Protein AF-A0A954ZA65-F1 (afdb_monomer_lite)

Secondary structure (DSSP, 8-state):
--HHHHHHHHHHHTT-S-HHHHHHHHHHHTT-HHHHHHHHHHHHHHHHHHHTS--PPPPTTHHHHHHHHHHHHHHHHHHHHHHHHHHHHHHS------HHHHHHHHHHHHHHHHHHHHHHHHHHHHHHHHHHHHHHHHHHHHHHHHHHHTTTB--PPPTTSTT--TTHHHHHHHHTTS-S-GGGGS-GGG-------S-STTTTT----HHHHHHHHHHH----TTS----EEEETTEEEE-BTT-SGGGS---SPPPPS----

Radius of gyration: 42.05 Å; chains: 1; bounding box: 115×45×78 Å

Sequence (264 aa):
MTEKDREQLLGYVLGALEPEEHAAVEARLAVDEALRAEAAKLRSSLAPLDEDLPGYDPPAGLAGRTCRLVAWTARKEAMQRRRETGVAEWASSQPSWTLTDAAVAAGVLVAMSLLFFPALVRSGQNAAVARCQDNLRQVGVGYSRYAQMNAGLFPSVTPSSNLAFAGLSPARLLDQGYLDNPKVLRCSSGGEVRTLPPVYAKIIEIEMPDGEVRRLVARLVEIPDSYAYNVGYRSGEEYKGCRKIEKRCRQGIAGDAPRCHARG

Foldseek 3Di:
DDPVLVVLLLCLLVVNDDPVSVVVLVVVCVPDPVSVVVSVVSNVVCVVVVVPDPDDDDPPCPVVVVVVVVVVVVVVVVVVVVVVVVVVVVVPPDDPDDVVNVVVVVVVVVVVCVVVVVVVVVVVVVVLVVLLVVLVVLLVQLQVVVCVVVVQFQAAADQPDLRRKQVVRVLVSCVVVSHVDLCSQDRPVPDDDDDQPNCPVPLVPDPDDSVVSVVVCVVSPVRDPRFAADNFDDDPPDTDTDGNPDPVRPDRDDDTDDDPDDDD

Structure (mmCIF, N/CA/C/O backbone):
data_AF-A0A954ZA65-F1
#
_entry.id   AF-A0A954ZA65-F1
#
loop_
_atom_site.group_PDB
_atom_site.id
_atom_site.type_symbol
_atom_site.label_atom_id
_atom_site.label_alt_id
_atom_site.label_comp_id
_atom_site.label_asym_id
_atom_site.label_entity_id
_atom_site.label_seq_id
_atom_site.pdbx_PDB_ins_code
_atom_site.Cartn_x
_atom_site.Cartn_y
_atom_site.Cartn_z
_atom_site.occupancy
_atom_site.B_iso_or_equiv
_atom_site.auth_seq_id
_atom_site.auth_comp_id
_atom_site.auth_asym_id
_atom_site.auth_atom_id
_atom_site.pdbx_PDB_model_num
ATOM 1 N N . MET A 1 1 ? -63.835 19.891 23.186 1.00 63.16 1 MET A N 1
ATOM 2 C CA . MET A 1 1 ? -63.312 18.969 22.159 1.00 63.16 1 MET A CA 1
ATOM 3 C C . MET A 1 1 ? -63.282 19.718 20.842 1.00 63.16 1 MET A C 1
ATOM 5 O O . MET A 1 1 ? -64.295 20.321 20.507 1.00 63.16 1 MET A O 1
ATOM 9 N N . THR A 1 2 ? -62.133 19.786 20.167 1.00 80.75 2 THR A N 1
ATOM 10 C CA . THR A 1 2 ? -62.052 20.446 18.853 1.00 80.75 2 THR A CA 1
ATOM 11 C C . THR A 1 2 ? -62.541 19.495 17.756 1.00 80.75 2 THR A C 1
ATOM 13 O O . THR A 1 2 ? -62.535 18.282 17.956 1.00 80.75 2 THR A O 1
ATOM 16 N N . GLU A 1 3 ? -62.972 20.015 16.603 1.00 80.88 3 GLU A N 1
ATOM 17 C CA . GLU A 1 3 ? -63.429 19.167 15.485 1.00 80.88 3 GLU A CA 1
ATOM 18 C C . GLU A 1 3 ? -62.321 18.206 15.024 1.00 80.88 3 GLU A C 1
ATOM 20 O O . GLU A 1 3 ? -62.558 17.013 14.854 1.00 80.88 3 GLU A O 1
ATOM 25 N N . LYS A 1 4 ? -61.077 18.699 14.982 1.00 81.44 4 LYS A N 1
ATOM 26 C CA . LYS A 1 4 ? -59.881 17.912 14.660 1.00 81.44 4 LYS A CA 1
ATOM 27 C C . LYS A 1 4 ? -59.637 16.767 15.649 1.00 81.44 4 LYS A C 1
ATOM 29 O O . LYS A 1 4 ? -59.237 15.681 15.244 1.00 81.44 4 LYS A O 1
ATOM 34 N N . ASP A 1 5 ? -59.898 16.985 16.941 1.00 81.75 5 ASP A N 1
ATOM 35 C CA . ASP A 1 5 ? -59.787 15.920 17.945 1.00 81.75 5 ASP A CA 1
ATOM 36 C C . ASP A 1 5 ? -60.835 14.824 17.726 1.00 81.75 5 ASP A C 1
ATOM 38 O O . ASP A 1 5 ? -60.538 13.649 17.931 1.00 81.75 5 ASP A O 1
ATOM 42 N N . ARG A 1 6 ? -62.052 15.190 17.296 1.00 85.00 6 ARG A N 1
ATOM 43 C CA . ARG A 1 6 ? -63.116 14.216 17.018 1.00 85.00 6 ARG A CA 1
ATOM 44 C C . ARG A 1 6 ? -62.798 13.384 15.776 1.00 85.00 6 ARG A C 1
ATOM 46 O O . ARG A 1 6 ? -63.012 12.176 15.798 1.00 85.00 6 ARG A O 1
ATOM 53 N N . GLU A 1 7 ? -62.261 14.005 14.727 1.00 87.94 7 GLU A N 1
ATOM 54 C CA . GLU A 1 7 ? -61.825 13.316 13.503 1.00 87.94 7 GLU A CA 1
ATOM 55 C C . GLU A 1 7 ? -60.691 12.324 13.777 1.00 87.94 7 GLU A C 1
ATOM 57 O O . GLU A 1 7 ? -60.770 11.168 13.361 1.00 87.94 7 GLU A O 1
ATOM 62 N N . GLN A 1 8 ? -59.675 12.736 14.541 1.00 89.25 8 GLN A N 1
ATOM 63 C CA . GLN A 1 8 ? -58.583 11.842 14.933 1.00 89.25 8 GLN A CA 1
ATOM 64 C C . GLN A 1 8 ? -59.081 10.691 15.811 1.00 89.25 8 GLN A C 1
ATOM 66 O O . GLN A 1 8 ? -58.666 9.551 15.624 1.00 89.25 8 GLN A O 1
ATOM 71 N N . LEU A 1 9 ? -60.006 10.950 16.739 1.00 90.56 9 LEU A N 1
ATOM 72 C CA . LEU A 1 9 ? -60.570 9.904 17.589 1.00 90.56 9 LEU A CA 1
ATOM 73 C C . LEU A 1 9 ? -61.416 8.900 16.794 1.00 90.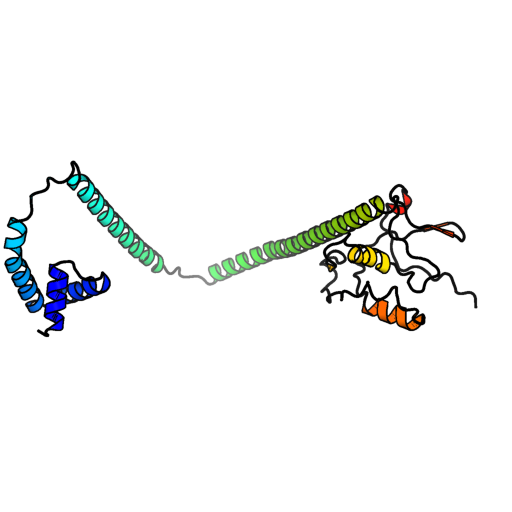56 9 LEU A C 1
ATOM 75 O O . LEU A 1 9 ? -61.355 7.700 17.058 1.00 90.56 9 LEU A O 1
ATOM 79 N N . LEU A 1 10 ? -62.172 9.374 15.802 1.00 90.62 10 LEU A N 1
ATOM 80 C CA . LEU A 1 10 ? -62.924 8.518 14.889 1.00 90.62 10 LEU A CA 1
ATOM 81 C C . LEU A 1 10 ? -61.980 7.669 14.026 1.00 90.62 10 LEU A C 1
ATOM 83 O O . LEU A 1 10 ? -62.169 6.459 13.931 1.00 90.62 10 LEU A O 1
ATOM 87 N N . GLY A 1 11 ? -60.932 8.280 13.465 1.00 90.50 11 GLY A N 1
ATOM 88 C CA . GLY A 1 11 ? -59.891 7.570 12.720 1.00 90.50 11 GLY A CA 1
ATOM 89 C C . GLY A 1 11 ? -59.200 6.502 13.569 1.00 90.50 11 GLY A C 1
ATOM 90 O O . GLY A 1 11 ? -58.983 5.390 13.100 1.00 90.50 11 GLY A O 1
ATOM 91 N N . TYR A 1 12 ? -58.924 6.804 14.839 1.00 91.69 12 TYR A N 1
ATOM 92 C CA . TYR A 1 12 ? -58.357 5.856 15.797 1.00 91.69 12 TYR A CA 1
ATOM 93 C C . TYR A 1 12 ? -59.287 4.663 16.053 1.00 91.69 12 TYR A C 1
ATOM 95 O O . TYR A 1 12 ? -58.846 3.518 16.019 1.00 91.69 12 TYR A O 1
ATOM 103 N N . VAL A 1 13 ? -60.586 4.905 16.269 1.00 91.38 13 VAL A N 1
ATOM 104 C CA . VAL A 1 13 ? -61.568 3.829 16.494 1.00 91.38 13 VAL A CA 1
ATOM 105 C C . VAL A 1 13 ? -61.733 2.939 15.257 1.00 91.38 13 VAL A C 1
ATOM 107 O O . VAL A 1 13 ? -61.885 1.731 15.409 1.00 91.38 13 VAL A O 1
ATOM 110 N N . LEU A 1 14 ? -61.659 3.513 14.055 1.00 89.69 14 LEU A N 1
ATOM 111 C CA . LEU A 1 14 ? -61.748 2.783 12.785 1.00 89.69 14 LEU A CA 1
ATOM 112 C C . LEU A 1 14 ? -60.419 2.143 12.341 1.00 89.69 14 LEU A C 1
ATOM 114 O O . LEU A 1 14 ? -60.390 1.463 11.318 1.00 89.69 14 LEU A O 1
ATOM 118 N N . GLY A 1 15 ? -59.316 2.369 13.065 1.00 89.38 15 GLY A N 1
ATOM 119 C CA . GLY A 1 15 ? -57.984 1.890 12.677 1.00 89.38 15 GLY A CA 1
ATOM 120 C C . GLY A 1 15 ? -57.430 2.538 11.400 1.00 89.38 15 GLY A C 1
ATOM 121 O O . GLY A 1 15 ? -56.612 1.934 10.714 1.00 89.38 15 GLY A O 1
ATOM 122 N N . ALA A 1 16 ? -57.881 3.750 11.067 1.00 91.56 16 ALA A N 1
ATOM 123 C CA . ALA A 1 16 ? -57.573 4.471 9.828 1.00 91.56 16 ALA A CA 1
ATOM 124 C C . ALA A 1 16 ? -56.503 5.575 9.996 1.00 91.56 16 ALA A C 1
ATOM 126 O O . ALA A 1 16 ? -56.429 6.482 9.170 1.00 91.56 16 ALA A O 1
ATOM 127 N N . LEU A 1 17 ? -55.710 5.531 11.074 1.00 92.88 17 LEU A N 1
ATOM 128 C CA . LEU A 1 17 ? -54.622 6.483 11.342 1.00 92.88 17 LEU A CA 1
ATOM 129 C C . LEU A 1 17 ? -53.250 5.906 10.992 1.00 92.88 17 LEU A C 1
ATOM 131 O O . LEU A 1 17 ? -53.019 4.704 11.131 1.00 92.88 17 LEU A O 1
ATOM 135 N N . GLU A 1 18 ? -52.314 6.788 10.641 1.00 91.50 18 GLU A N 1
ATOM 136 C CA . GLU A 1 18 ? -50.901 6.432 10.502 1.00 91.50 18 GLU A CA 1
ATOM 1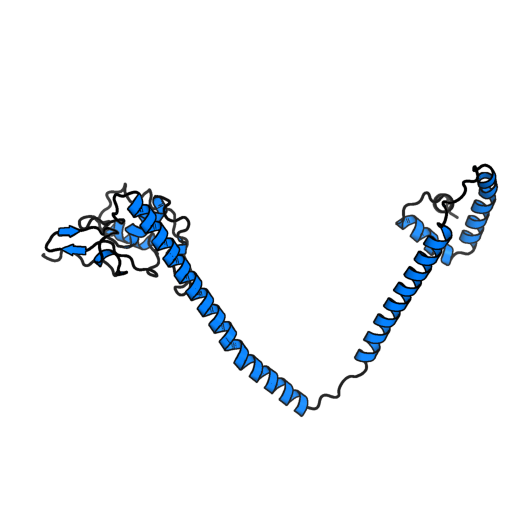37 C C . GLU A 1 18 ? -50.272 6.073 11.869 1.00 91.50 18 GLU A C 1
ATOM 139 O O . GLU A 1 18 ? -50.733 6.559 12.910 1.00 91.50 18 GLU A O 1
ATOM 144 N N . PRO A 1 19 ? -49.192 5.263 11.917 1.00 90.50 19 PRO A N 1
ATOM 145 C CA . PRO A 1 19 ? -48.613 4.762 13.171 1.00 90.50 19 PRO A CA 1
ATOM 146 C C . PRO A 1 19 ? -48.240 5.850 14.191 1.00 90.50 19 PRO A C 1
ATOM 148 O O . PRO A 1 19 ? -48.408 5.660 15.396 1.00 90.50 19 PRO A O 1
ATOM 151 N N . GLU A 1 20 ? -47.748 6.997 13.719 1.00 89.56 20 GLU A N 1
ATOM 152 C CA . GLU A 1 20 ? -47.365 8.126 14.576 1.00 89.56 20 GLU A CA 1
ATOM 153 C C . GLU A 1 20 ? -48.587 8.839 15.173 1.00 89.56 20 GLU A C 1
ATOM 155 O O . GLU A 1 20 ? -48.598 9.190 16.355 1.00 89.56 20 GLU A O 1
ATOM 160 N N . GLU A 1 21 ? -49.647 9.007 14.381 1.00 89.69 21 GLU A N 1
ATOM 161 C CA . GLU A 1 21 ? -50.904 9.617 14.822 1.00 89.69 21 GLU A CA 1
ATOM 162 C C . GLU A 1 21 ? -51.640 8.704 15.805 1.00 89.69 21 GLU A C 1
ATOM 164 O O . GLU A 1 21 ? -52.167 9.167 16.818 1.00 89.69 21 GLU A O 1
ATOM 169 N N . HIS A 1 22 ? -51.606 7.396 15.550 1.00 90.88 22 HIS A N 1
ATOM 170 C CA . HIS A 1 22 ? -52.165 6.384 16.436 1.00 90.88 22 HIS A CA 1
ATOM 171 C C . HIS A 1 22 ? -51.485 6.412 17.813 1.00 90.88 22 HIS A C 1
ATOM 173 O O . HIS A 1 22 ? -52.163 6.453 18.841 1.00 90.88 22 HIS A O 1
ATOM 179 N N . ALA A 1 23 ? -50.148 6.474 17.848 1.00 89.50 23 ALA A N 1
ATOM 180 C CA . ALA A 1 23 ? -49.386 6.590 19.092 1.00 89.50 23 ALA A CA 1
ATOM 181 C C . ALA A 1 23 ? -49.680 7.903 19.844 1.00 89.50 23 ALA A C 1
ATOM 183 O O . ALA A 1 23 ? -49.792 7.908 21.073 1.00 89.50 23 ALA A O 1
ATOM 184 N N . ALA A 1 24 ? -49.849 9.016 19.122 1.00 89.69 24 ALA A N 1
ATOM 185 C CA . ALA A 1 24 ? -50.199 10.303 19.718 1.00 89.69 24 ALA A CA 1
ATOM 186 C C . ALA A 1 24 ? -51.598 10.290 20.362 1.00 89.69 24 ALA A C 1
ATOM 188 O O . ALA A 1 24 ? -51.783 10.845 21.448 1.00 89.69 24 ALA A O 1
ATOM 189 N N . VAL A 1 25 ? -52.580 9.639 19.729 1.00 91.00 25 VAL A N 1
ATOM 190 C CA . VAL A 1 25 ? -53.927 9.475 20.298 1.00 91.00 25 VAL A CA 1
ATOM 191 C C . VAL A 1 25 ? -53.906 8.532 21.507 1.00 91.00 25 VAL A C 1
ATOM 193 O O . VAL A 1 25 ? -54.514 8.863 22.526 1.00 91.00 25 VAL A O 1
ATOM 196 N N . GLU A 1 26 ? -53.157 7.422 21.469 1.00 91.62 26 GLU A N 1
ATOM 197 C CA . GLU A 1 26 ? -53.006 6.523 22.628 1.00 91.62 26 GLU A CA 1
ATOM 198 C C . GLU A 1 26 ? -52.403 7.225 23.848 1.00 91.62 26 GLU A C 1
ATOM 200 O O . GLU A 1 26 ? -52.925 7.103 24.959 1.00 91.62 26 GLU A O 1
ATOM 205 N N . ALA A 1 27 ? -51.345 8.013 23.646 1.00 90.81 27 ALA A N 1
ATOM 206 C CA . ALA A 1 27 ? -50.715 8.772 24.721 1.00 90.81 27 ALA A CA 1
ATOM 207 C C . ALA A 1 27 ? -51.694 9.759 25.381 1.00 90.81 27 ALA A C 1
ATOM 209 O O . ALA A 1 27 ? -51.662 9.954 26.597 1.00 90.81 27 ALA A O 1
ATOM 210 N N . ARG A 1 28 ? -52.603 10.355 24.599 1.00 88.94 28 ARG A N 1
ATOM 211 C CA . ARG A 1 28 ? -53.648 11.255 25.111 1.00 88.94 28 ARG A CA 1
ATOM 212 C C . ARG A 1 28 ? -54.749 10.498 25.851 1.00 88.94 28 ARG A C 1
ATOM 214 O O . ARG A 1 28 ? -55.160 10.932 26.925 1.00 88.94 28 ARG A O 1
ATOM 221 N N . LEU A 1 29 ? -55.189 9.354 25.326 1.00 90.81 29 LEU A N 1
ATOM 222 C CA . LEU A 1 29 ? -56.180 8.487 25.976 1.00 90.81 29 LEU A CA 1
ATOM 223 C C . LEU A 1 29 ? -55.691 7.940 27.326 1.00 90.81 29 LEU A C 1
ATOM 225 O O . LEU A 1 29 ? -56.503 7.722 28.226 1.00 90.81 29 LEU A O 1
ATOM 229 N N . ALA A 1 30 ? -54.380 7.752 27.497 1.00 91.06 30 ALA A N 1
ATOM 230 C CA . ALA A 1 30 ? -53.794 7.321 28.765 1.00 91.06 30 ALA A CA 1
ATOM 231 C C . ALA A 1 30 ? -53.972 8.349 29.900 1.00 91.06 30 ALA A C 1
ATOM 233 O O . ALA A 1 30 ? -53.955 7.973 31.072 1.00 91.06 30 ALA A O 1
ATOM 234 N N . VAL A 1 31 ? -54.155 9.631 29.567 1.00 92.00 31 VAL A N 1
ATOM 235 C CA . VAL A 1 31 ? -54.202 10.735 30.540 1.00 92.00 31 VAL A CA 1
ATOM 236 C C . VAL A 1 31 ? -55.607 11.336 30.665 1.00 92.00 31 VAL A C 1
ATOM 238 O O . VAL A 1 31 ? -56.018 11.694 31.766 1.00 92.00 31 VAL A O 1
ATOM 241 N N . ASP A 1 32 ? -56.365 11.427 29.569 1.00 91.88 32 ASP A N 1
ATOM 242 C CA . ASP A 1 32 ? -57.653 12.131 29.518 1.00 91.88 32 ASP A CA 1
ATOM 243 C C . ASP A 1 32 ? -58.860 11.174 29.642 1.00 91.88 32 ASP A C 1
ATOM 245 O O . ASP A 1 32 ? -59.157 10.377 28.749 1.00 91.88 32 ASP A O 1
ATOM 249 N N . GLU A 1 33 ? -59.587 11.269 30.761 1.00 91.00 33 GLU A N 1
ATOM 250 C CA . GLU A 1 33 ? -60.814 10.498 31.026 1.00 91.00 33 GLU A CA 1
ATOM 251 C C . GLU A 1 33 ? -61.978 10.894 30.102 1.00 91.00 33 GLU A C 1
ATOM 253 O O . GLU A 1 33 ? -62.732 10.031 29.654 1.00 91.00 33 GLU A O 1
ATOM 258 N N . ALA A 1 34 ? -62.119 12.182 29.773 1.00 87.31 34 ALA A N 1
ATOM 259 C CA . ALA A 1 34 ? -63.202 12.656 28.914 1.00 87.31 34 ALA A CA 1
ATOM 260 C C . ALA A 1 34 ? -63.022 12.148 27.477 1.00 87.31 34 ALA A C 1
ATOM 262 O O . ALA A 1 34 ? -63.988 11.729 26.836 1.00 87.31 34 ALA A O 1
ATOM 263 N N . LEU A 1 35 ? -61.775 12.105 26.997 1.00 87.62 35 LEU A N 1
ATOM 264 C CA . LEU A 1 35 ? -61.440 11.540 25.690 1.00 87.62 35 LEU A CA 1
ATOM 265 C C . LEU A 1 35 ? -61.679 10.020 25.643 1.00 87.62 35 LEU A C 1
ATOM 267 O O . LEU A 1 35 ? -62.160 9.501 24.633 1.00 87.62 35 LEU A O 1
ATOM 271 N N . ARG A 1 36 ? -61.416 9.301 26.746 1.00 90.81 36 ARG A N 1
ATOM 272 C CA . ARG A 1 36 ? -61.749 7.869 26.872 1.00 90.81 36 ARG A CA 1
ATOM 273 C C . ARG A 1 36 ? -63.251 7.611 26.834 1.00 90.81 36 ARG A C 1
ATOM 275 O O . ARG A 1 36 ? -63.675 6.675 26.154 1.00 90.81 36 ARG A O 1
ATOM 282 N N . ALA A 1 37 ? -64.046 8.430 27.520 1.00 90.44 37 ALA A N 1
ATOM 283 C CA . ALA A 1 37 ? -65.502 8.317 27.504 1.00 90.44 37 ALA A CA 1
ATOM 284 C C . ALA A 1 37 ? -66.075 8.529 26.091 1.00 90.44 37 ALA A C 1
ATOM 286 O O . ALA A 1 37 ? -66.929 7.760 25.647 1.00 90.44 37 ALA A O 1
ATOM 287 N N . GLU A 1 38 ? -65.557 9.511 25.349 1.00 89.12 38 GLU A N 1
ATOM 288 C CA . GLU A 1 38 ? -65.986 9.766 23.969 1.00 89.12 38 GLU A CA 1
ATOM 289 C C . GLU A 1 38 ? -65.568 8.630 23.018 1.00 89.12 38 GLU A C 1
ATOM 291 O O . GLU A 1 38 ? -66.367 8.181 22.196 1.00 89.12 38 GLU A O 1
ATOM 296 N N . ALA A 1 39 ? -64.357 8.083 23.173 1.00 89.69 39 ALA A N 1
ATOM 297 C CA . ALA A 1 39 ? -63.909 6.921 22.402 1.00 89.69 39 ALA A CA 1
ATOM 298 C C . ALA A 1 39 ? -64.784 5.685 22.665 1.00 89.69 39 ALA A C 1
ATOM 300 O O . ALA A 1 39 ? -65.103 4.933 21.744 1.00 89.69 39 ALA A O 1
ATOM 301 N N . ALA A 1 40 ? -65.188 5.469 23.921 1.00 91.25 40 ALA A N 1
ATOM 302 C CA . ALA A 1 40 ? -66.092 4.385 24.297 1.00 91.25 40 ALA A CA 1
ATOM 303 C C . ALA A 1 40 ? -67.486 4.564 23.677 1.00 91.25 40 ALA A C 1
ATOM 305 O O . ALA A 1 40 ? -68.060 3.595 23.183 1.00 91.25 40 ALA A O 1
ATOM 306 N N . LYS A 1 41 ? -67.997 5.800 23.639 1.00 92.19 41 LYS A N 1
ATOM 307 C CA . LYS A 1 41 ? -69.265 6.147 22.983 1.00 92.19 41 LYS A CA 1
ATOM 308 C C . LYS A 1 41 ? -69.219 5.923 21.467 1.00 92.19 41 LYS A C 1
ATOM 310 O O . LYS A 1 41 ? -70.170 5.396 20.900 1.00 92.19 41 LYS A O 1
ATOM 315 N N . LEU A 1 42 ? -68.116 6.286 20.811 1.00 90.62 42 LEU A N 1
ATOM 316 C CA . LEU A 1 42 ? -67.921 6.013 19.383 1.00 90.62 42 LEU A CA 1
ATOM 317 C C . LEU A 1 42 ? -67.889 4.504 19.108 1.00 90.62 42 LEU A C 1
ATOM 319 O O . LEU A 1 42 ? -68.598 4.029 18.225 1.00 90.62 42 LEU A O 1
ATOM 323 N N . ARG A 1 43 ? -67.153 3.729 19.912 1.00 90.06 43 ARG A N 1
ATOM 324 C CA . ARG A 1 43 ? -67.121 2.263 19.788 1.00 90.06 43 ARG A CA 1
ATOM 325 C C . ARG A 1 43 ? -68.494 1.625 19.974 1.00 90.06 43 ARG A C 1
ATOM 327 O O . ARG A 1 43 ? -68.872 0.786 19.168 1.00 90.06 43 ARG A O 1
ATOM 334 N N . SER A 1 44 ? -69.258 2.034 20.987 1.00 89.62 44 SER A N 1
ATOM 335 C CA . SER A 1 44 ? -70.602 1.483 21.198 1.00 89.62 44 SER A CA 1
ATOM 336 C C . SER A 1 44 ? -71.573 1.851 20.076 1.00 89.62 44 SER A C 1
ATOM 338 O O . SER A 1 44 ? -72.439 1.048 19.748 1.00 89.62 44 SER A O 1
ATOM 340 N N . SER A 1 45 ? -71.412 3.023 19.452 1.00 89.44 45 SER A N 1
ATOM 341 C CA . SER A 1 45 ? -72.222 3.417 18.291 1.00 89.44 45 SER A CA 1
ATOM 342 C C . SER A 1 45 ? -71.896 2.631 17.018 1.00 89.44 45 SER A C 1
ATOM 344 O O . SER A 1 45 ? -72.765 2.483 16.164 1.00 89.44 45 SER A O 1
ATOM 346 N N . LEU A 1 46 ? -70.663 2.126 16.900 1.00 86.69 46 LEU A N 1
ATOM 347 C CA . LEU A 1 46 ? -70.193 1.348 15.752 1.00 86.69 46 LEU A CA 1
ATOM 348 C C . LEU A 1 46 ? -70.375 -0.164 15.941 1.00 86.69 46 LEU A C 1
ATOM 350 O O . LEU A 1 46 ? -70.427 -0.877 14.948 1.00 86.69 46 LEU A O 1
ATOM 354 N N . ALA A 1 47 ? -70.540 -0.643 17.177 1.00 85.19 47 ALA A N 1
ATOM 355 C CA . ALA A 1 47 ? -70.730 -2.061 17.491 1.00 85.19 47 ALA A CA 1
ATOM 356 C C . ALA A 1 47 ? -71.835 -2.776 16.675 1.00 85.19 47 ALA A C 1
ATOM 358 O O . ALA A 1 47 ? -71.611 -3.920 16.295 1.00 85.19 47 ALA A O 1
ATOM 359 N N . PRO A 1 48 ? -72.985 -2.153 16.332 1.00 85.56 48 PRO A N 1
ATOM 360 C CA . PRO A 1 48 ? -73.987 -2.801 15.479 1.00 85.56 48 PRO A CA 1
ATOM 361 C C . PRO A 1 48 ? -73.483 -3.136 14.067 1.00 85.56 48 PRO A C 1
ATOM 363 O O . PRO A 1 48 ? -73.979 -4.070 13.452 1.00 85.56 48 PRO A O 1
ATOM 366 N N . LEU A 1 49 ? -72.489 -2.404 13.549 1.00 80.19 49 LEU A N 1
ATOM 367 C CA . LEU A 1 49 ? -71.897 -2.678 12.233 1.00 80.19 49 LEU A CA 1
ATOM 368 C C . LEU A 1 49 ? -71.049 -3.959 12.236 1.00 80.19 49 LEU A C 1
ATOM 370 O O . LEU A 1 49 ? -70.862 -4.562 11.1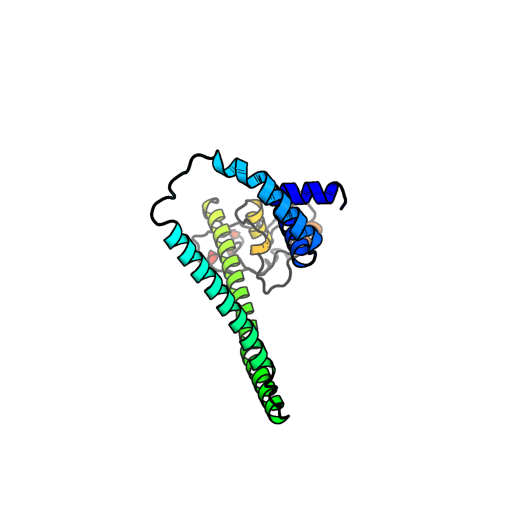82 1.00 80.19 49 LEU A O 1
ATOM 374 N N . ASP A 1 50 ? -70.565 -4.386 13.408 1.00 76.06 50 ASP A N 1
ATOM 375 C CA . ASP A 1 50 ? -69.850 -5.656 13.565 1.00 76.06 50 ASP A CA 1
ATOM 376 C C . ASP A 1 50 ? -70.795 -6.867 13.484 1.00 76.06 50 ASP A C 1
ATOM 378 O O . ASP A 1 50 ? -70.347 -7.970 13.174 1.00 76.06 50 ASP A O 1
ATOM 382 N N . GLU A 1 51 ? -72.102 -6.681 13.714 1.00 76.88 51 GLU A N 1
ATOM 383 C CA . GLU A 1 51 ? -73.101 -7.759 13.634 1.00 76.88 51 GLU A CA 1
ATOM 384 C C . GLU A 1 51 ? -73.412 -8.171 12.183 1.00 76.88 51 GLU A C 1
ATOM 386 O O . GLU A 1 51 ? -73.755 -9.328 11.934 1.00 76.88 51 GLU A O 1
ATOM 391 N N . ASP A 1 52 ? -73.232 -7.257 11.222 1.00 72.31 52 ASP A N 1
ATOM 392 C CA . ASP A 1 52 ? -73.455 -7.494 9.787 1.00 72.31 52 ASP A CA 1
ATOM 393 C C . ASP A 1 52 ? -72.243 -8.140 9.082 1.00 72.31 52 ASP A C 1
ATOM 395 O O . ASP A 1 52 ? -72.313 -8.512 7.903 1.00 72.31 52 ASP A O 1
ATOM 399 N N . LEU A 1 53 ? -71.111 -8.287 9.780 1.00 73.81 53 LEU A N 1
ATOM 400 C CA . LEU A 1 53 ? -69.912 -8.913 9.232 1.00 73.81 53 LEU A CA 1
ATOM 401 C C . LEU A 1 53 ? -70.076 -10.443 9.185 1.00 73.81 53 LEU A C 1
ATOM 403 O O . LEU A 1 53 ? -70.378 -11.074 10.201 1.00 73.81 53 LEU A O 1
ATOM 407 N N . PRO A 1 54 ? -69.834 -11.091 8.028 1.00 76.94 54 PRO A N 1
ATOM 408 C CA . PRO A 1 54 ? -69.885 -12.542 7.946 1.00 76.94 54 PRO A CA 1
ATOM 409 C C . PRO A 1 54 ? -68.819 -13.143 8.868 1.00 76.94 54 PRO A C 1
ATOM 411 O O . PRO A 1 54 ? -67.624 -12.893 8.700 1.00 76.94 54 PRO A O 1
ATOM 414 N N . GLY A 1 55 ? -69.251 -13.952 9.837 1.00 74.38 55 GLY A N 1
ATOM 415 C CA . GLY A 1 55 ? -68.347 -14.666 10.731 1.00 74.38 55 GLY A CA 1
ATOM 416 C C . GLY A 1 55 ? -67.407 -15.568 9.933 1.00 74.38 55 GLY A C 1
ATOM 417 O O . GLY A 1 55 ? -67.848 -16.510 9.277 1.00 74.38 55 GLY A O 1
ATOM 418 N N . TYR A 1 56 ? -66.108 -15.274 9.971 1.00 79.81 56 TYR A N 1
ATOM 419 C CA . TYR A 1 56 ? -65.079 -16.124 9.383 1.00 79.81 56 TYR A CA 1
ATOM 420 C C . TYR A 1 56 ? -64.432 -16.961 10.482 1.00 79.81 56 TYR A C 1
ATOM 422 O O . TYR A 1 56 ? -63.880 -16.413 11.440 1.00 79.81 56 TYR A O 1
ATOM 430 N N . ASP A 1 57 ? -64.464 -18.285 10.334 1.00 83.44 57 ASP A N 1
ATOM 431 C CA . ASP A 1 57 ? -63.770 -19.164 11.269 1.00 83.44 57 ASP A CA 1
ATOM 432 C C . ASP A 1 57 ? -62.256 -18.924 11.182 1.00 83.44 57 ASP A C 1
ATOM 434 O O . ASP A 1 57 ? -61.660 -19.032 10.101 1.00 83.44 57 ASP A O 1
ATOM 438 N N . PRO A 1 58 ? -61.585 -18.605 12.304 1.00 85.31 58 PRO A N 1
ATOM 439 C CA . PRO A 1 58 ? -60.155 -18.374 12.280 1.00 85.31 58 PRO A CA 1
ATOM 440 C C . PRO A 1 58 ? -59.425 -19.656 11.849 1.00 85.31 58 PRO A C 1
ATOM 442 O O . PRO A 1 58 ? -59.803 -20.760 12.251 1.00 85.31 58 PRO A O 1
ATOM 445 N N . PRO A 1 59 ? -58.320 -19.546 11.089 1.00 89.88 59 PRO A N 1
ATOM 446 C CA . PRO A 1 59 ? -57.538 -20.707 10.691 1.00 89.88 59 PRO A CA 1
ATOM 447 C C . PRO A 1 59 ? -57.089 -21.533 11.901 1.00 89.88 59 PRO A C 1
ATOM 449 O O . PRO A 1 59 ? -56.646 -20.982 12.919 1.00 89.88 59 PRO A O 1
ATOM 452 N N . ALA A 1 60 ? -57.126 -22.861 11.764 1.00 90.69 60 ALA A N 1
ATOM 453 C CA . ALA A 1 60 ? -56.733 -23.780 12.826 1.00 90.69 60 ALA A CA 1
ATOM 454 C C . ALA A 1 60 ? -55.355 -23.414 13.420 1.00 90.69 60 ALA A C 1
ATOM 456 O O . ALA A 1 60 ? -54.374 -23.165 12.712 1.00 90.69 60 ALA A O 1
ATOM 457 N N . GLY A 1 61 ? -55.283 -23.349 14.753 1.00 91.62 61 GLY A N 1
ATOM 458 C CA . GLY A 1 61 ? -54.046 -23.060 15.482 1.00 91.62 61 GLY A CA 1
ATOM 459 C C . GLY A 1 61 ? -53.598 -21.591 15.496 1.00 91.62 61 GLY A C 1
ATOM 460 O O . GLY A 1 61 ? -52.490 -21.321 15.966 1.00 91.62 61 GLY A O 1
ATOM 461 N N . LEU A 1 62 ? -54.405 -20.630 15.021 1.00 93.06 62 LEU A N 1
ATOM 462 C CA . LEU A 1 62 ? -54.103 -19.195 15.146 1.00 93.06 62 LEU A CA 1
ATOM 463 C C . LEU A 1 62 ? -53.919 -18.781 16.615 1.00 93.06 62 LEU A C 1
ATOM 465 O O . LEU A 1 62 ? -52.854 -18.280 16.966 1.00 93.06 62 LEU A O 1
ATOM 469 N N . ALA A 1 63 ? -54.886 -19.093 17.485 1.00 91.62 63 ALA A N 1
ATOM 470 C CA . ALA A 1 63 ? -54.819 -18.766 18.913 1.00 91.62 63 ALA A CA 1
ATOM 471 C C . ALA A 1 63 ? -53.531 -19.296 19.570 1.00 91.62 63 ALA A C 1
ATOM 473 O O . ALA A 1 63 ? -52.799 -18.555 20.223 1.00 91.62 63 ALA A O 1
ATOM 474 N N . GLY A 1 64 ? -53.177 -20.557 19.301 1.00 94.75 64 GLY A N 1
ATOM 475 C CA . GLY A 1 64 ? -51.951 -21.164 19.825 1.00 94.75 64 GLY A CA 1
ATOM 476 C C . GLY A 1 64 ? -50.656 -20.549 19.277 1.00 94.75 64 GLY A C 1
ATOM 477 O O . GLY A 1 64 ? -49.621 -20.599 19.945 1.00 94.75 64 GLY A O 1
ATOM 478 N N . ARG A 1 65 ? -50.664 -19.975 18.066 1.00 93.31 65 ARG A N 1
ATOM 479 C CA . ARG A 1 65 ? -49.524 -19.214 17.523 1.00 93.31 65 ARG A CA 1
ATOM 480 C C . ARG A 1 65 ? -49.426 -17.833 18.172 1.00 93.31 65 ARG A C 1
ATOM 482 O O . ARG A 1 65 ? -48.333 -17.456 18.587 1.00 93.31 65 ARG A O 1
ATOM 489 N N . THR A 1 66 ? -50.548 -17.139 18.344 1.00 94.94 66 THR A N 1
ATOM 490 C CA . THR A 1 66 ? -50.601 -15.818 18.985 1.00 94.94 66 THR A CA 1
ATOM 491 C C . THR A 1 66 ? -50.170 -15.883 20.450 1.00 94.94 66 THR A C 1
ATOM 493 O O . THR A 1 66 ? -49.298 -15.121 20.858 1.00 94.94 66 THR A O 1
ATOM 496 N N . CYS A 1 67 ? -50.666 -16.849 21.232 1.00 95.81 67 CYS A N 1
ATOM 497 C CA . CYS A 1 67 ? -50.245 -17.020 22.627 1.00 95.81 67 CYS A CA 1
ATOM 498 C C . CYS A 1 67 ? -48.739 -17.294 22.754 1.00 95.81 67 CYS A C 1
ATOM 500 O O . CYS A 1 67 ? -48.084 -16.749 23.641 1.00 95.81 67 CYS A O 1
ATOM 502 N N . ARG A 1 68 ? -48.165 -18.102 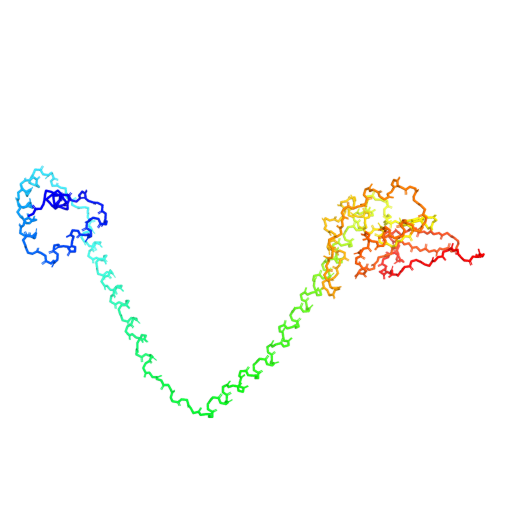21.850 1.00 95.94 68 ARG A N 1
ATOM 503 C CA . ARG A 1 68 ? -46.713 -18.346 21.816 1.00 95.94 68 ARG A CA 1
ATOM 504 C C . ARG A 1 68 ? -45.925 -17.083 21.489 1.00 95.94 68 ARG A C 1
ATOM 506 O O . ARG A 1 68 ? -44.891 -16.854 22.110 1.00 95.94 68 ARG A O 1
ATOM 513 N N . LEU A 1 69 ? -46.407 -16.277 20.544 1.00 95.00 69 LEU A N 1
ATOM 514 C CA . LEU A 1 69 ? -45.773 -15.013 20.184 1.00 95.00 69 LEU A CA 1
ATOM 515 C C . LEU A 1 69 ? -45.770 -14.040 21.371 1.00 95.00 69 LEU A C 1
ATOM 517 O O . LEU A 1 69 ? -44.712 -13.525 21.715 1.00 95.00 69 LEU A O 1
ATOM 521 N N . VAL A 1 70 ? -46.912 -13.865 22.044 1.00 94.56 70 VAL A N 1
ATOM 522 C CA . VAL A 1 70 ? -47.042 -12.992 23.226 1.00 94.56 70 VAL A CA 1
ATOM 523 C C . VAL A 1 70 ? -46.163 -13.476 24.385 1.00 94.56 70 VAL A C 1
ATOM 525 O O . VAL A 1 70 ? -45.470 -12.687 25.025 1.00 94.56 70 VAL A O 1
ATOM 528 N N . ALA A 1 71 ? -46.126 -14.786 24.644 1.00 93.88 71 ALA A N 1
ATOM 529 C CA . ALA A 1 71 ? -45.245 -15.345 25.668 1.00 93.88 71 ALA A CA 1
ATOM 530 C C . ALA A 1 71 ? -43.757 -15.114 25.337 1.00 93.88 71 ALA A C 1
ATOM 532 O O . ALA A 1 71 ? -42.946 -14.854 26.230 1.00 93.88 71 ALA A O 1
ATOM 533 N N . TRP A 1 72 ? -43.390 -15.194 24.055 1.00 92.81 72 TRP A N 1
ATOM 534 C CA . TRP A 1 72 ? -42.029 -14.932 23.596 1.00 92.81 72 TRP A CA 1
ATOM 535 C C . TRP A 1 72 ? -41.639 -13.454 23.733 1.00 92.81 72 TRP A C 1
ATOM 537 O O . TRP A 1 72 ? -40.552 -13.171 24.241 1.00 92.81 72 TRP A O 1
ATOM 547 N N . THR A 1 73 ? -42.510 -12.515 23.346 1.00 91.81 73 THR A N 1
ATOM 548 C CA . THR A 1 73 ? -42.236 -11.072 23.465 1.00 91.81 73 THR A CA 1
ATOM 549 C C . THR A 1 73 ? -42.087 -10.649 24.924 1.00 91.81 73 THR A C 1
ATOM 551 O O . THR A 1 73 ? -41.077 -10.038 25.273 1.00 91.81 73 THR A O 1
ATOM 554 N N . ALA A 1 74 ? -42.993 -11.085 25.805 1.00 89.69 74 ALA A N 1
ATOM 555 C CA . ALA A 1 74 ? -42.915 -10.798 27.239 1.00 89.69 74 ALA A CA 1
ATOM 556 C C . ALA A 1 74 ? -41.603 -11.312 27.865 1.00 89.69 74 ALA A C 1
ATOM 558 O O . ALA A 1 74 ? -40.959 -10.631 28.668 1.00 89.69 74 ALA A O 1
ATOM 559 N N . ARG A 1 75 ? -41.152 -12.508 27.458 1.00 90.12 75 ARG A N 1
ATOM 560 C CA . ARG A 1 75 ? -39.887 -13.087 27.932 1.00 90.12 75 ARG A CA 1
ATOM 561 C C . ARG A 1 75 ? -38.664 -12.322 27.417 1.00 90.12 75 ARG A C 1
ATOM 563 O O . ARG A 1 75 ? -37.697 -12.160 28.163 1.00 90.12 75 ARG A O 1
ATOM 570 N N . LYS A 1 76 ? -38.695 -11.849 26.167 1.00 90.31 76 LYS A N 1
ATOM 571 C CA . LYS A 1 76 ? -37.627 -11.034 25.570 1.00 90.31 76 LYS A CA 1
ATOM 572 C C . LYS A 1 76 ? -37.457 -9.708 26.319 1.00 90.31 76 LYS A C 1
ATOM 574 O O . LYS A 1 76 ? -36.336 -9.366 26.689 1.00 90.31 76 LYS A O 1
ATOM 579 N N . GLU A 1 77 ? -38.556 -9.019 26.612 1.00 84.38 77 GLU A N 1
ATOM 580 C CA . GLU A 1 77 ? -38.542 -7.758 27.365 1.00 84.38 77 GLU A CA 1
ATOM 581 C C . GLU A 1 77 ? -38.035 -7.933 28.803 1.00 84.38 77 GLU A C 1
ATOM 583 O O . GLU A 1 77 ? -37.246 -7.125 29.294 1.00 84.38 77 GLU A O 1
ATOM 588 N N . ALA A 1 78 ? -38.440 -9.010 29.485 1.00 82.12 78 ALA A N 1
ATOM 589 C CA . ALA A 1 78 ? -37.951 -9.318 30.830 1.00 82.12 78 ALA A CA 1
ATOM 590 C C . ALA A 1 78 ? -36.431 -9.567 30.851 1.00 82.12 78 ALA A C 1
ATOM 592 O O . ALA A 1 78 ? -35.738 -9.150 31.781 1.00 82.12 78 ALA A O 1
ATOM 593 N N . MET A 1 79 ? -35.893 -10.215 29.812 1.00 80.75 79 MET A N 1
ATOM 594 C CA . MET A 1 79 ? -34.456 -10.469 29.677 1.00 80.75 79 MET A CA 1
ATOM 595 C C . MET A 1 79 ? -33.655 -9.182 29.437 1.00 80.75 79 MET A C 1
ATOM 597 O O . MET A 1 79 ? -32.568 -9.034 29.996 1.00 80.75 79 MET A O 1
ATOM 601 N N . GLN A 1 80 ? -34.187 -8.249 28.641 1.00 78.62 80 GLN A N 1
ATOM 602 C CA . GLN A 1 80 ? -33.554 -6.950 28.387 1.00 78.62 80 GLN A CA 1
ATOM 603 C C . GLN A 1 80 ? -33.469 -6.104 29.662 1.00 78.62 80 GLN A C 1
ATOM 605 O O . GLN A 1 80 ? -32.373 -5.676 30.022 1.00 78.62 80 GLN A O 1
ATOM 610 N N . ARG A 1 81 ? -34.568 -5.990 30.422 1.00 72.38 81 ARG A N 1
ATOM 611 C CA . ARG A 1 81 ? -34.580 -5.266 31.709 1.00 72.38 81 ARG A CA 1
ATOM 612 C C . ARG A 1 81 ? -33.558 -5.816 32.708 1.00 72.38 81 ARG A C 1
ATOM 614 O O . ARG A 1 81 ? -32.866 -5.056 33.375 1.00 72.38 81 ARG A O 1
ATOM 621 N N . ARG A 1 82 ? -33.402 -7.143 32.775 1.00 70.75 82 ARG A N 1
ATOM 622 C CA . ARG A 1 82 ? -32.432 -7.799 33.673 1.00 70.75 82 ARG A CA 1
ATOM 623 C C . ARG A 1 82 ? -30.973 -7.503 33.307 1.00 70.75 82 ARG A C 1
ATOM 625 O O . ARG A 1 82 ? -30.102 -7.502 34.174 1.00 70.75 82 ARG A O 1
ATOM 632 N N . ARG A 1 83 ? -30.696 -7.283 32.018 1.00 65.44 83 ARG A N 1
ATOM 633 C CA . ARG A 1 83 ? -29.360 -6.946 31.513 1.00 65.44 83 ARG A CA 1
ATOM 634 C C . ARG A 1 83 ? -28.993 -5.500 31.841 1.00 65.44 83 ARG A C 1
ATOM 636 O O . ARG A 1 83 ? -27.844 -5.240 32.172 1.00 65.44 83 ARG A O 1
ATOM 643 N N . GLU A 1 84 ? -29.962 -4.593 31.807 1.00 60.59 84 GLU A N 1
ATOM 644 C CA . GLU A 1 84 ? -29.777 -3.186 32.184 1.00 60.59 84 GLU A CA 1
ATOM 645 C C . GLU A 1 84 ? -29.497 -3.030 33.686 1.00 60.59 84 GLU A C 1
ATOM 647 O O . GLU A 1 84 ? -28.598 -2.286 34.069 1.00 60.59 84 GLU A O 1
ATOM 652 N N . THR A 1 85 ? -30.165 -3.810 34.543 1.00 60.16 85 THR A N 1
ATOM 653 C CA . THR A 1 85 ? -29.904 -3.793 35.993 1.00 60.16 85 THR A CA 1
ATOM 654 C C . THR A 1 85 ? -28.562 -4.427 36.373 1.00 60.16 85 THR A C 1
ATOM 656 O O . THR A 1 85 ? -27.888 -3.931 37.269 1.00 60.16 85 THR A O 1
ATOM 659 N N . GLY A 1 86 ? -28.129 -5.483 35.672 1.00 56.97 86 GLY A N 1
ATOM 660 C CA . GLY A 1 86 ? -26.846 -6.148 35.949 1.00 56.97 86 GLY A CA 1
ATOM 661 C C . GLY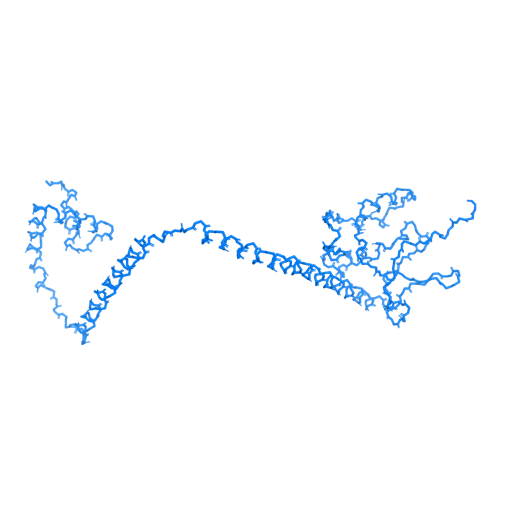 A 1 86 ? -25.610 -5.306 35.599 1.00 56.97 86 GLY A C 1
ATOM 662 O O . GLY A 1 86 ? -24.551 -5.494 36.189 1.00 56.97 86 GLY A O 1
ATOM 663 N N . VAL A 1 87 ? -25.736 -4.349 34.672 1.00 57.72 87 VAL A N 1
ATOM 664 C CA . VAL A 1 87 ? -24.648 -3.419 34.316 1.00 57.72 87 VAL A CA 1
ATOM 665 C C . VAL A 1 87 ? -24.474 -2.322 35.376 1.00 57.72 87 VAL A C 1
ATOM 667 O O . VAL A 1 87 ? -23.352 -1.876 35.610 1.00 57.72 87 VAL A O 1
ATOM 670 N N . ALA A 1 88 ? -25.549 -1.925 36.065 1.00 54.59 88 ALA A N 1
ATOM 671 C CA . ALA A 1 88 ? -25.481 -0.938 37.145 1.00 54.59 88 ALA A CA 1
ATOM 672 C C . ALA A 1 88 ? -24.786 -1.485 38.410 1.00 54.59 88 ALA A C 1
ATOM 674 O O . ALA A 1 88 ? -24.092 -0.740 39.099 1.00 54.59 88 ALA A O 1
ATOM 675 N N . GLU A 1 89 ? -24.906 -2.787 38.683 1.00 50.69 89 GLU A N 1
ATOM 676 C CA . GLU A 1 89 ? -24.333 -3.435 39.875 1.00 50.69 89 GLU A CA 1
ATOM 677 C C . GLU A 1 89 ? -22.797 -3.575 39.807 1.00 50.69 89 GLU A C 1
ATOM 679 O O . GLU A 1 89 ? -22.106 -3.445 40.817 1.00 50.69 89 GLU A O 1
ATOM 684 N N . TRP A 1 90 ? -22.225 -3.732 38.606 1.00 53.41 90 TRP A N 1
ATOM 685 C CA . TRP A 1 90 ? -20.765 -3.722 38.406 1.00 53.41 90 TRP A CA 1
ATOM 686 C C . TRP A 1 90 ? -20.143 -2.321 38.416 1.00 53.41 90 TRP A C 1
ATOM 688 O O . TRP A 1 90 ? -18.936 -2.195 38.610 1.00 53.41 90 TRP A O 1
ATOM 698 N N . ALA A 1 91 ? -20.941 -1.263 38.247 1.00 57.09 91 ALA A N 1
ATOM 699 C CA . ALA A 1 91 ? -20.451 0.115 38.289 1.00 57.09 91 ALA A CA 1
ATOM 700 C C . ALA A 1 91 ? -20.245 0.643 39.726 1.00 57.09 91 ALA A C 1
ATOM 702 O O . ALA A 1 91 ? -19.504 1.610 39.922 1.00 57.09 91 ALA A O 1
ATOM 703 N N . SER A 1 92 ? -20.863 0.013 40.737 1.00 55.56 92 SER A N 1
ATOM 704 C CA . SER A 1 92 ? -20.786 0.444 42.144 1.00 55.56 92 SER A CA 1
ATOM 705 C C . SER A 1 92 ? -19.589 -0.095 42.932 1.00 55.56 92 SER A C 1
ATOM 707 O O . SER A 1 92 ? -19.319 0.383 44.032 1.00 55.56 92 SER A O 1
ATOM 709 N N . SER A 1 93 ? -18.830 -1.046 42.390 1.00 58.03 93 SER A N 1
ATOM 710 C CA . SER A 1 93 ? -17.576 -1.491 43.002 1.00 58.03 93 SER A CA 1
ATOM 711 C C . SER A 1 93 ? -16.420 -0.684 42.426 1.00 58.03 93 SER A C 1
ATOM 713 O O . SER A 1 93 ? -15.714 -1.153 41.542 1.00 58.03 93 SER A O 1
ATOM 715 N N . GLN A 1 94 ? -16.236 0.549 42.902 1.00 63.88 94 GLN A N 1
ATOM 716 C CA . GLN A 1 94 ? -15.009 1.302 42.638 1.00 63.88 94 GLN A CA 1
ATOM 717 C C . GLN A 1 94 ? -13.867 0.623 43.415 1.00 63.88 94 GLN A C 1
ATOM 719 O O . GLN A 1 94 ? -13.881 0.667 44.648 1.00 63.88 94 GLN A O 1
ATOM 724 N N . PRO A 1 95 ? -12.895 -0.037 42.758 1.00 66.06 95 PRO A N 1
ATOM 725 C CA . PRO A 1 95 ? -11.734 -0.549 43.468 1.00 66.06 95 PRO A CA 1
ATOM 726 C C . PRO A 1 95 ? -10.952 0.640 44.033 1.00 66.06 95 PRO A C 1
ATOM 728 O O . PRO A 1 95 ? -10.622 1.578 43.307 1.00 66.06 95 PRO A O 1
ATOM 731 N N . SER A 1 96 ? -10.648 0.616 45.329 1.00 72.25 96 SER A N 1
ATOM 732 C CA . SER A 1 96 ? -9.743 1.586 45.944 1.00 72.25 96 SER A CA 1
ATOM 733 C C . SER A 1 96 ? -8.327 1.317 45.433 1.00 72.25 96 SER A C 1
ATOM 735 O O . SER A 1 96 ? -7.618 0.472 45.978 1.00 72.25 96 SER A O 1
ATOM 737 N N . TRP A 1 97 ? -7.938 1.985 44.347 1.00 76.56 97 TRP A N 1
ATOM 738 C CA . TRP A 1 97 ? -6.597 1.860 43.782 1.00 76.56 97 TRP A CA 1
ATOM 739 C C . TRP A 1 97 ? -5.563 2.343 44.793 1.00 76.56 97 TRP A C 1
ATOM 741 O O . TRP A 1 97 ? -5.572 3.505 45.205 1.00 76.56 97 TRP A O 1
ATOM 751 N N . THR A 1 98 ? -4.652 1.455 45.181 1.00 86.81 98 THR A N 1
ATOM 752 C CA . THR A 1 98 ? -3.463 1.863 45.925 1.00 86.81 98 THR A CA 1
ATOM 753 C C . THR A 1 98 ? -2.437 2.462 44.955 1.00 86.81 98 THR A C 1
ATOM 755 O O . THR A 1 98 ? -2.382 2.095 43.778 1.00 86.81 98 THR A O 1
ATOM 758 N N . LEU A 1 99 ? -1.588 3.385 45.426 1.00 87.56 99 LEU A N 1
ATOM 759 C CA . LEU A 1 99 ? -0.505 3.956 44.603 1.00 87.56 99 LEU A CA 1
ATOM 760 C C . LEU A 1 99 ? 0.443 2.869 44.060 1.00 87.56 99 LEU A C 1
ATOM 762 O O . LEU A 1 99 ? 1.008 3.018 42.978 1.00 87.56 99 LEU A O 1
ATOM 766 N N . THR A 1 100 ? 0.585 1.762 44.790 1.00 90.12 100 THR A N 1
ATOM 767 C CA . THR A 1 100 ? 1.348 0.582 44.375 1.00 90.12 100 THR A CA 1
ATOM 768 C C . THR A 1 100 ? 0.705 -0.146 43.199 1.00 90.12 100 THR A C 1
ATOM 770 O O . THR A 1 100 ? 1.412 -0.462 42.244 1.00 90.12 100 THR A O 1
ATOM 773 N N . ASP A 1 101 ? -0.617 -0.340 43.204 1.00 89.69 101 ASP A N 1
ATOM 774 C CA . ASP A 1 101 ? -1.327 -0.965 42.077 1.00 89.69 101 ASP A CA 1
ATOM 775 C C . ASP A 1 101 ? -1.205 -0.107 40.812 1.00 89.69 101 ASP A C 1
ATOM 777 O O . ASP A 1 101 ? -0.972 -0.627 39.718 1.00 89.69 101 ASP A O 1
ATOM 781 N N . ALA A 1 102 ? -1.256 1.221 40.974 1.00 88.06 102 ALA A N 1
ATOM 782 C CA . ALA A 1 102 ? -1.034 2.161 39.881 1.00 88.06 102 ALA A CA 1
ATOM 783 C C . ALA A 1 102 ? 0.377 2.060 39.289 1.00 88.06 102 ALA A C 1
ATOM 785 O O . ALA A 1 102 ? 0.539 2.029 38.066 1.00 88.06 102 ALA A O 1
ATOM 786 N N . ALA A 1 103 ? 1.398 1.969 40.145 1.00 93.38 103 ALA A N 1
ATOM 787 C CA . ALA A 1 103 ? 2.786 1.838 39.717 1.00 93.38 103 ALA A CA 1
ATOM 788 C C . ALA A 1 103 ? 3.042 0.511 38.981 1.00 93.38 103 ALA A C 1
ATOM 790 O O . ALA A 1 103 ? 3.707 0.501 37.943 1.00 93.38 103 ALA A O 1
ATOM 791 N N . VAL A 1 104 ? 2.479 -0.600 39.472 1.00 94.75 104 VAL A N 1
ATOM 792 C CA . VAL A 1 104 ? 2.593 -1.916 38.823 1.00 94.75 104 VAL A CA 1
ATOM 793 C C . VAL A 1 104 ? 1.893 -1.910 37.466 1.00 94.75 104 VAL A C 1
ATOM 795 O O . VAL A 1 104 ? 2.495 -2.320 36.473 1.00 94.75 104 VAL A O 1
ATOM 798 N N . ALA A 1 105 ? 0.663 -1.394 37.386 1.00 92.81 105 ALA A N 1
ATOM 799 C CA . ALA A 1 105 ? -0.076 -1.304 36.129 1.00 92.81 105 ALA A CA 1
ATOM 800 C C . ALA A 1 105 ? 0.665 -0.449 35.085 1.00 92.81 105 ALA A C 1
ATOM 802 O O . ALA A 1 105 ? 0.804 -0.863 33.932 1.00 92.81 105 ALA A O 1
ATOM 803 N N . ALA A 1 106 ? 1.210 0.703 35.490 1.00 94.50 106 ALA A N 1
ATOM 804 C CA . ALA A 1 106 ? 2.026 1.545 34.619 1.00 94.50 106 ALA A CA 1
ATOM 805 C C . ALA A 1 106 ? 3.296 0.817 34.140 1.00 94.50 106 ALA A C 1
ATOM 807 O O . ALA A 1 106 ? 3.615 0.855 32.952 1.00 94.50 106 ALA A O 1
ATOM 808 N N . GLY A 1 107 ? 3.985 0.098 35.032 1.00 96.94 107 GLY A N 1
ATOM 809 C CA . GLY A 1 107 ? 5.160 -0.705 34.686 1.00 96.94 107 GLY A CA 1
ATOM 810 C C . GLY A 1 107 ? 4.851 -1.807 33.668 1.00 96.94 107 GLY A C 1
ATOM 811 O O . GLY A 1 107 ? 5.585 -1.963 32.691 1.00 96.94 107 GLY A O 1
ATOM 812 N N . VAL A 1 108 ? 3.732 -2.520 33.838 1.00 96.31 108 VAL A N 1
ATOM 813 C CA . VAL A 1 108 ? 3.268 -3.542 32.885 1.00 96.31 108 VAL A CA 1
ATOM 814 C C . VAL A 1 108 ? 2.957 -2.920 31.523 1.00 96.31 108 VAL A C 1
ATOM 816 O O . VAL A 1 108 ? 3.397 -3.447 30.502 1.00 96.31 108 VAL A O 1
ATOM 819 N N . LEU A 1 109 ? 2.265 -1.777 31.484 1.00 95.31 109 LEU A N 1
ATOM 820 C CA . LEU A 1 109 ? 1.954 -1.077 30.233 1.00 95.31 109 LEU A CA 1
ATOM 821 C C . LEU A 1 109 ? 3.214 -0.603 29.498 1.00 95.31 109 LEU A C 1
ATOM 823 O O . LEU A 1 109 ? 3.300 -0.741 28.275 1.00 95.31 109 LEU A O 1
ATOM 827 N N . VAL A 1 110 ? 4.210 -0.087 30.222 1.00 96.38 110 VAL A N 1
ATOM 828 C CA . VAL A 1 110 ? 5.505 0.304 29.644 1.00 96.38 110 VAL A CA 1
ATOM 829 C C . VAL A 1 110 ? 6.248 -0.919 29.106 1.00 96.38 110 VAL A C 1
ATOM 831 O O . VAL A 1 110 ? 6.715 -0.892 27.968 1.00 96.38 110 VAL A O 1
ATOM 834 N N . ALA A 1 111 ? 6.308 -2.012 29.872 1.00 95.69 111 ALA A N 1
ATOM 835 C CA . ALA A 1 111 ? 6.953 -3.254 29.446 1.00 95.69 111 ALA A CA 1
ATOM 836 C C . ALA A 1 111 ? 6.289 -3.850 28.194 1.00 95.69 111 ALA A C 1
ATOM 838 O O . ALA A 1 111 ? 6.980 -4.212 27.242 1.00 95.69 111 ALA A O 1
ATOM 839 N N . MET A 1 112 ? 4.952 -3.884 28.148 1.00 95.31 112 MET A N 1
ATOM 840 C CA . MET A 1 112 ? 4.206 -4.275 26.951 1.00 95.31 112 MET A CA 1
ATOM 841 C C . MET A 1 112 ? 4.553 -3.356 25.778 1.00 95.31 112 MET A C 1
ATOM 843 O O . MET A 1 112 ? 4.938 -3.841 24.718 1.00 95.31 112 MET A O 1
ATOM 847 N N . SER A 1 113 ? 4.489 -2.038 25.960 1.00 92.38 113 SER A N 1
ATOM 848 C CA . SER A 1 113 ? 4.778 -1.070 24.892 1.00 92.38 113 SER A CA 1
ATOM 849 C C . SER A 1 113 ? 6.184 -1.253 24.310 1.00 92.38 113 SER A C 1
ATOM 851 O O . SER A 1 113 ? 6.342 -1.263 23.091 1.00 92.38 113 SER A O 1
ATOM 853 N N . LEU A 1 114 ? 7.191 -1.484 25.159 1.00 93.56 114 LEU A N 1
ATOM 854 C CA . LEU A 1 114 ? 8.573 -1.746 24.743 1.00 93.56 114 LEU A CA 1
ATOM 855 C C . LEU A 1 114 ? 8.733 -3.046 23.944 1.00 93.56 114 LEU A C 1
ATOM 857 O O . LEU A 1 114 ? 9.612 -3.122 23.090 1.00 93.56 114 LEU A O 1
ATOM 861 N N . LEU A 1 115 ? 7.893 -4.055 24.188 1.00 90.25 115 LEU A N 1
ATOM 862 C CA . LEU A 1 115 ? 7.898 -5.314 23.437 1.00 90.25 115 LEU A CA 1
ATOM 863 C C . LEU A 1 115 ? 7.100 -5.217 22.129 1.00 90.25 115 LEU A C 1
ATOM 865 O O . LEU A 1 115 ? 7.530 -5.736 21.098 1.00 90.25 115 LEU A O 1
ATOM 869 N N . PHE A 1 116 ? 5.954 -4.535 22.145 1.00 90.56 116 PHE A N 1
ATOM 870 C CA . PHE A 1 116 ? 5.080 -4.411 20.977 1.00 90.56 116 PHE A CA 1
ATOM 871 C C . PHE A 1 116 ? 5.628 -3.422 19.944 1.00 90.56 116 PHE A C 1
ATOM 873 O O . PHE A 1 116 ? 5.622 -3.715 18.748 1.00 90.56 116 PHE A O 1
ATOM 880 N N . PHE A 1 117 ? 6.152 -2.275 20.373 1.00 90.25 117 PHE A N 1
ATOM 881 C CA . PHE A 1 117 ? 6.641 -1.235 19.468 1.00 90.25 117 PHE A CA 1
ATOM 882 C C . PHE A 1 117 ? 7.703 -1.713 18.449 1.00 90.25 117 PHE A C 1
ATOM 884 O O . PHE A 1 117 ? 7.505 -1.482 17.251 1.00 90.25 117 PHE A O 1
ATOM 891 N N . PRO A 1 118 ? 8.784 -2.431 18.831 1.00 83.69 118 PRO A N 1
ATOM 892 C CA . PRO A 1 118 ? 9.765 -2.924 17.861 1.00 83.69 118 PRO A CA 1
ATOM 893 C C . PRO A 1 118 ? 9.167 -3.945 16.885 1.00 83.69 118 PRO A C 1
ATOM 895 O O . PRO A 1 118 ? 9.571 -3.987 15.722 1.00 83.69 118 PRO A O 1
ATOM 898 N N . ALA A 1 119 ? 8.176 -4.735 17.312 1.00 84.25 119 ALA A N 1
ATOM 899 C CA . ALA A 1 119 ? 7.476 -5.666 16.430 1.00 84.25 119 ALA A CA 1
ATOM 900 C C . ALA A 1 119 ? 6.634 -4.929 15.373 1.00 84.25 119 ALA A C 1
ATOM 902 O O . ALA A 1 119 ? 6.666 -5.306 14.198 1.00 84.25 119 ALA A O 1
ATOM 903 N N . LEU A 1 120 ? 5.944 -3.845 15.753 1.00 82.06 120 LEU A N 1
ATOM 904 C CA . LEU A 1 120 ? 5.188 -3.013 14.810 1.00 82.06 120 LEU A CA 1
ATOM 905 C C . LEU A 1 120 ? 6.105 -2.340 13.778 1.00 82.06 120 LEU A C 1
ATOM 907 O O . LEU A 1 120 ? 5.823 -2.397 12.579 1.00 82.06 120 LEU A O 1
ATOM 911 N N . VAL A 1 121 ? 7.228 -1.759 14.211 1.00 83.25 121 VAL A N 1
ATOM 912 C CA . VAL A 1 121 ? 8.193 -1.127 13.290 1.00 83.25 121 VAL A CA 1
ATOM 913 C C . VAL A 1 121 ? 8.790 -2.160 12.330 1.00 83.25 121 VAL A C 1
ATOM 915 O O . VAL A 1 121 ? 8.855 -1.923 11.121 1.00 83.25 121 VAL A O 1
ATOM 918 N N . ARG A 1 122 ? 9.164 -3.341 12.838 1.00 81.38 122 ARG A N 1
ATOM 919 C CA . ARG A 1 122 ? 9.708 -4.434 12.018 1.00 81.38 122 ARG A CA 1
ATOM 920 C C . ARG A 1 122 ? 8.694 -4.961 11.000 1.00 81.38 122 ARG A C 1
ATOM 922 O O . ARG A 1 122 ? 9.075 -5.277 9.875 1.00 81.38 122 ARG A O 1
ATOM 929 N N . SER A 1 123 ? 7.410 -5.005 11.355 1.00 83.75 123 SER A N 1
ATOM 930 C CA . SER A 1 123 ? 6.327 -5.345 10.422 1.00 83.75 123 SER A CA 1
ATOM 931 C C . SER A 1 123 ? 6.263 -4.363 9.247 1.00 83.75 123 SER A C 1
ATOM 933 O O . SER A 1 123 ? 6.233 -4.780 8.087 1.00 83.75 123 SER A O 1
ATOM 935 N N . GLY A 1 124 ? 6.354 -3.058 9.529 1.00 84.75 124 GLY A N 1
ATOM 936 C CA . GLY A 1 124 ? 6.403 -2.021 8.495 1.00 84.75 124 GLY A CA 1
ATOM 937 C C . GLY A 1 124 ? 7.601 -2.172 7.553 1.00 84.75 124 GLY A C 1
ATOM 938 O O . GLY A 1 124 ? 7.441 -2.105 6.334 1.00 84.75 124 GLY A O 1
ATOM 939 N N . GLN A 1 125 ? 8.790 -2.447 8.098 1.00 83.56 125 GLN A N 1
ATOM 940 C CA . GLN A 1 125 ? 9.998 -2.688 7.298 1.00 83.56 125 GLN A CA 1
ATOM 941 C C . GLN A 1 125 ? 9.856 -3.923 6.400 1.00 83.56 125 GLN A C 1
ATOM 943 O O . GLN A 1 125 ? 10.152 -3.849 5.209 1.00 83.56 125 GLN A O 1
ATOM 948 N N . ASN A 1 126 ? 9.340 -5.035 6.929 1.00 86.44 126 ASN A N 1
ATOM 949 C CA . ASN A 1 126 ? 9.104 -6.248 6.144 1.00 86.44 126 ASN A CA 1
ATOM 950 C C . ASN A 1 126 ? 8.097 -6.006 5.010 1.00 86.44 126 ASN A C 1
ATOM 952 O O . ASN A 1 126 ? 8.315 -6.452 3.884 1.00 86.44 126 ASN A O 1
ATOM 956 N N . ALA A 1 127 ? 7.024 -5.258 5.280 1.00 86.19 127 ALA A N 1
ATOM 957 C CA . ALA A 1 127 ? 6.050 -4.881 4.261 1.00 86.19 127 ALA A CA 1
ATOM 958 C C . ALA A 1 127 ? 6.672 -3.985 3.176 1.00 86.19 127 ALA A C 1
ATOM 960 O O . ALA A 1 127 ? 6.387 -4.163 1.991 1.00 86.19 127 ALA A O 1
ATOM 961 N N . 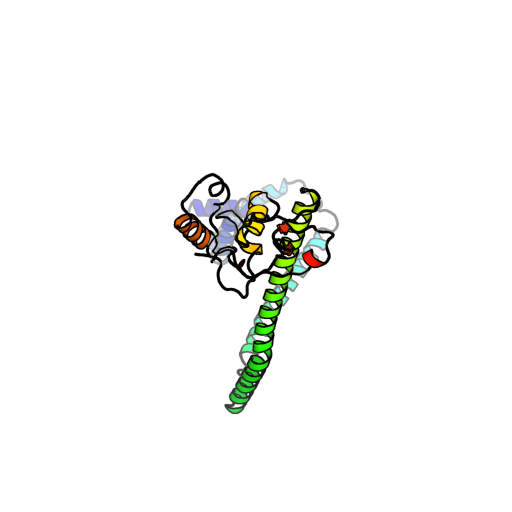ALA A 1 128 ? 7.552 -3.053 3.555 1.00 84.25 128 ALA A N 1
ATOM 962 C CA . ALA A 1 128 ? 8.287 -2.223 2.605 1.00 84.25 128 ALA A CA 1
ATOM 963 C C . ALA A 1 128 ? 9.226 -3.063 1.721 1.00 84.25 128 ALA A C 1
ATOM 965 O O . ALA A 1 128 ? 9.226 -2.891 0.503 1.00 84.25 128 ALA A O 1
ATOM 966 N N . VAL A 1 129 ? 9.968 -4.013 2.301 1.00 85.19 129 VAL A N 1
ATOM 967 C CA . VAL A 1 129 ? 10.834 -4.938 1.548 1.00 85.19 129 VAL A CA 1
ATOM 968 C C . VAL A 1 129 ? 10.016 -5.787 0.575 1.00 85.19 129 VAL A C 1
ATOM 970 O O . VAL A 1 129 ? 10.373 -5.873 -0.599 1.00 85.19 129 VAL A O 1
ATOM 973 N N . ALA A 1 130 ? 8.894 -6.354 1.024 1.00 89.06 130 ALA A N 1
ATOM 974 C CA . ALA A 1 130 ? 8.014 -7.161 0.181 1.00 89.06 130 ALA A CA 1
ATOM 975 C C . ALA A 1 130 ? 7.466 -6.362 -1.016 1.00 89.06 130 ALA A C 1
ATOM 977 O O . ALA A 1 130 ? 7.466 -6.857 -2.143 1.00 89.06 130 ALA A O 1
ATOM 978 N N . ARG A 1 131 ? 7.078 -5.095 -0.809 1.00 87.75 131 ARG A N 1
ATOM 979 C CA . ARG A 1 131 ? 6.679 -4.196 -1.908 1.00 87.75 131 ARG A CA 1
ATOM 980 C C . ARG A 1 131 ? 7.823 -3.951 -2.883 1.00 87.75 131 ARG A C 1
ATOM 982 O O . ARG A 1 131 ? 7.611 -3.987 -4.088 1.00 87.75 131 ARG A O 1
ATOM 989 N N . CYS A 1 132 ? 9.041 -3.743 -2.385 1.00 85.75 132 CYS A N 1
ATOM 990 C CA . CYS A 1 132 ? 10.183 -3.512 -3.260 1.00 85.75 132 CYS A CA 1
ATOM 991 C C . CYS A 1 132 ? 10.570 -4.749 -4.078 1.00 85.75 132 CYS A C 1
ATOM 993 O O . CYS A 1 132 ? 10.985 -4.604 -5.228 1.00 85.75 132 CYS A O 1
ATOM 995 N N . GLN A 1 133 ? 10.413 -5.946 -3.512 1.00 87.69 133 GLN A N 1
ATOM 996 C CA . GLN A 1 133 ? 10.585 -7.208 -4.230 1.00 87.69 133 GLN A CA 1
ATOM 997 C C . GLN A 1 133 ? 9.520 -7.383 -5.317 1.00 87.69 133 GLN A C 1
ATOM 999 O O . GLN A 1 133 ? 9.850 -7.782 -6.434 1.00 87.69 133 GLN A O 1
ATOM 1004 N N . ASP A 1 134 ? 8.263 -7.044 -5.022 1.00 90.69 134 ASP A N 1
ATOM 1005 C CA . ASP A 1 134 ? 7.188 -7.113 -6.010 1.00 90.69 134 ASP A CA 1
ATOM 1006 C C . ASP A 1 134 ? 7.380 -6.101 -7.150 1.00 90.69 134 ASP A C 1
ATOM 1008 O O . ASP A 1 134 ? 7.270 -6.462 -8.320 1.00 90.69 134 ASP A O 1
ATOM 1012 N N . ASN A 1 135 ? 7.782 -4.870 -6.831 1.00 87.81 135 ASN A N 1
ATOM 1013 C CA . ASN A 1 135 ? 8.162 -3.858 -7.816 1.00 87.81 135 ASN A CA 1
ATOM 1014 C C . ASN A 1 135 ? 9.284 -4.363 -8.740 1.00 87.81 135 ASN A C 1
ATOM 1016 O O . ASN A 1 135 ? 9.152 -4.312 -9.962 1.00 87.81 135 ASN A O 1
ATOM 1020 N N . LEU A 1 136 ? 10.355 -4.937 -8.178 1.00 85.69 136 LEU A N 1
ATOM 1021 C CA . LEU A 1 136 ? 11.450 -5.514 -8.965 1.00 85.69 136 LEU A CA 1
ATOM 1022 C C . LEU A 1 136 ? 10.970 -6.668 -9.859 1.00 85.69 136 LEU A C 1
ATOM 1024 O O . LEU A 1 136 ? 11.377 -6.770 -11.019 1.00 85.69 136 LEU A O 1
ATOM 1028 N N . ARG A 1 137 ? 10.079 -7.523 -9.345 1.00 89.88 137 ARG A N 1
ATOM 1029 C CA . ARG A 1 137 ? 9.445 -8.596 -10.119 1.00 89.88 137 ARG A CA 1
ATOM 1030 C C . ARG A 1 137 ? 8.660 -8.026 -11.303 1.00 89.88 137 ARG A C 1
ATOM 1032 O O . ARG A 1 137 ? 8.816 -8.530 -12.413 1.00 89.88 137 ARG A O 1
ATOM 1039 N N . GLN A 1 138 ? 7.856 -6.982 -11.095 1.00 89.62 138 GLN A N 1
ATOM 1040 C CA . GLN A 1 138 ? 7.096 -6.316 -12.161 1.00 89.62 138 GLN A CA 1
ATOM 1041 C C . GLN A 1 138 ? 8.023 -5.716 -13.226 1.00 89.62 138 GLN A C 1
ATOM 1043 O O . GLN A 1 138 ? 7.819 -5.951 -14.418 1.00 89.62 138 GLN A O 1
ATOM 1048 N N . VAL A 1 139 ? 9.098 -5.041 -12.807 1.00 86.25 139 VAL A N 1
ATOM 1049 C CA . VAL A 1 139 ? 10.128 -4.522 -13.718 1.00 86.25 139 VAL A CA 1
ATOM 1050 C C . VAL A 1 139 ? 10.748 -5.652 -14.546 1.00 86.25 139 VAL A C 1
ATOM 1052 O O . VAL A 1 139 ? 10.798 -5.568 -15.773 1.00 86.25 139 VAL A O 1
ATOM 1055 N N . GLY A 1 140 ? 11.154 -6.754 -13.909 1.00 87.12 140 GLY A N 1
ATOM 1056 C CA . GLY A 1 140 ? 11.723 -7.918 -14.597 1.00 87.12 140 GLY A CA 1
ATOM 1057 C C . GLY A 1 140 ? 10.762 -8.585 -15.591 1.00 87.12 140 GLY A C 1
ATOM 1058 O O . GLY A 1 140 ? 11.188 -9.038 -16.661 1.00 87.12 140 GLY A O 1
ATOM 1059 N N . VAL A 1 141 ? 9.461 -8.615 -15.280 1.00 90.69 141 VAL A N 1
ATOM 1060 C CA . VAL A 1 141 ? 8.414 -9.067 -16.211 1.00 90.69 141 VAL A CA 1
ATOM 1061 C C . VAL A 1 141 ? 8.312 -8.120 -17.409 1.00 90.69 141 VAL A C 1
ATOM 1063 O O . VAL A 1 141 ? 8.289 -8.607 -18.539 1.00 90.69 141 VAL A O 1
ATOM 1066 N N . GLY A 1 142 ? 8.332 -6.801 -17.193 1.00 90.06 142 GLY A N 1
ATOM 1067 C CA . GLY A 1 142 ? 8.322 -5.797 -18.263 1.00 90.06 142 GLY A CA 1
ATOM 1068 C C . GLY A 1 142 ? 9.497 -5.958 -19.232 1.00 90.06 142 GLY A C 1
ATOM 1069 O O . GLY A 1 142 ? 9.296 -6.113 -20.436 1.00 90.06 142 GLY A O 1
ATOM 1070 N N . TYR A 1 143 ? 10.724 -6.062 -18.711 1.00 87.81 143 TYR A N 1
ATOM 1071 C CA . TYR A 1 143 ? 11.916 -6.357 -19.522 1.00 87.81 143 TYR A CA 1
ATOM 1072 C C . TYR A 1 143 ? 11.805 -7.690 -20.269 1.00 87.81 143 TYR A C 1
ATOM 1074 O O . TYR A 1 143 ? 12.207 -7.803 -21.428 1.00 87.81 143 TYR A O 1
ATOM 1082 N N . SER A 1 144 ? 11.258 -8.720 -19.620 1.00 89.50 144 SER A N 1
ATOM 1083 C CA . SER A 1 144 ? 11.072 -10.029 -20.247 1.00 89.50 144 SER A CA 1
ATOM 1084 C C . SER A 1 144 ? 10.077 -9.989 -21.403 1.00 89.50 144 SER A C 1
ATOM 1086 O O . SER A 1 144 ? 10.326 -10.657 -22.407 1.00 89.50 144 SER A O 1
ATOM 1088 N N . ARG A 1 145 ? 8.986 -9.224 -21.271 1.00 92.25 145 ARG A N 1
ATOM 1089 C CA . ARG A 1 145 ? 8.002 -8.997 -22.339 1.00 92.25 145 ARG A CA 1
ATOM 1090 C C . ARG A 1 145 ? 8.617 -8.205 -23.486 1.00 92.25 145 ARG A C 1
ATOM 1092 O O . ARG A 1 145 ? 8.515 -8.639 -24.629 1.00 92.25 145 ARG A O 1
ATOM 1099 N N . TYR A 1 146 ? 9.343 -7.129 -23.181 1.00 90.62 146 TYR A N 1
ATOM 1100 C CA . TYR A 1 146 ? 10.083 -6.373 -24.191 1.00 90.62 146 TYR A CA 1
ATOM 1101 C C . TYR A 1 146 ? 11.014 -7.287 -24.990 1.00 90.62 146 TYR A C 1
ATOM 1103 O O . TYR A 1 146 ? 10.952 -7.311 -26.215 1.00 90.62 146 TYR A O 1
ATOM 1111 N N . ALA A 1 147 ? 11.825 -8.107 -24.315 1.00 90.19 147 ALA A N 1
ATOM 1112 C CA . ALA A 1 147 ? 12.751 -9.009 -24.992 1.00 90.19 147 ALA A CA 1
ATOM 1113 C C . ALA A 1 147 ? 12.040 -10.051 -25.868 1.00 90.19 147 ALA A C 1
ATOM 1115 O O . ALA A 1 147 ? 12.549 -10.387 -26.932 1.00 90.19 147 ALA A O 1
ATOM 1116 N N . GLN A 1 148 ? 10.869 -10.555 -25.464 1.00 92.56 148 GLN A N 1
ATOM 1117 C CA . GLN A 1 148 ? 10.077 -11.463 -26.305 1.00 92.56 148 GLN A CA 1
ATOM 1118 C C . GLN A 1 148 ? 9.644 -10.792 -27.614 1.00 92.56 148 GLN A C 1
ATOM 1120 O O . GLN A 1 148 ? 9.706 -11.427 -28.662 1.00 92.56 148 GLN A O 1
ATOM 1125 N N . MET A 1 149 ? 9.285 -9.507 -27.560 1.00 93.88 149 MET A N 1
ATOM 1126 C CA . MET A 1 149 ? 8.857 -8.728 -28.727 1.00 93.88 149 MET A CA 1
ATOM 1127 C C . MET A 1 149 ? 10.024 -8.157 -29.549 1.00 93.88 149 MET A C 1
ATOM 1129 O O . MET A 1 149 ? 9.832 -7.777 -30.698 1.00 93.88 149 MET A O 1
ATOM 1133 N N . ASN A 1 150 ? 11.241 -8.119 -28.994 1.00 91.19 150 ASN A N 1
ATOM 1134 C CA . ASN A 1 150 ? 12.424 -7.501 -29.605 1.00 91.19 150 ASN A CA 1
ATOM 1135 C C . ASN A 1 150 ? 13.559 -8.517 -29.834 1.00 91.19 150 ASN A C 1
ATOM 1137 O O . ASN A 1 150 ? 14.707 -8.286 -29.457 1.00 91.19 150 ASN A O 1
ATOM 1141 N N . ALA A 1 151 ? 13.251 -9.679 -30.422 1.00 91.12 151 ALA A N 1
ATOM 1142 C CA . ALA A 1 151 ? 14.238 -10.702 -30.813 1.00 91.12 151 ALA A CA 1
ATOM 1143 C C . ALA A 1 151 ? 15.197 -11.165 -29.685 1.00 91.12 151 ALA A C 1
ATOM 1145 O O . ALA A 1 151 ? 16.340 -11.573 -29.920 1.00 91.12 151 ALA A O 1
ATOM 1146 N N . GLY A 1 152 ? 14.733 -11.116 -28.436 1.00 88.56 152 GLY A N 1
ATOM 1147 C CA . GLY A 1 152 ? 15.485 -11.479 -27.236 1.00 88.56 152 GLY A CA 1
ATOM 1148 C C . GLY A 1 152 ? 16.385 -10.375 -26.675 1.00 88.56 152 GLY A C 1
ATOM 1149 O O . GLY A 1 152 ? 17.104 -10.647 -25.710 1.00 88.56 152 GLY A O 1
ATOM 1150 N N . LEU A 1 153 ? 16.370 -9.172 -27.251 1.00 88.00 153 LEU A N 1
ATOM 1151 C CA . LEU A 1 153 ? 17.171 -8.027 -26.818 1.00 88.00 153 LEU A CA 1
ATOM 1152 C C . LEU A 1 153 ? 16.440 -7.224 -25.744 1.00 88.00 153 LEU A C 1
ATOM 1154 O O . LEU A 1 153 ? 15.241 -6.973 -25.841 1.00 88.00 153 LEU A O 1
ATOM 1158 N N . PHE A 1 154 ? 17.172 -6.803 -24.722 1.00 86.75 154 PHE A N 1
ATOM 1159 C CA . PHE A 1 154 ? 16.704 -5.786 -23.791 1.00 86.75 154 PHE A CA 1
ATOM 1160 C C . PHE A 1 154 ? 16.862 -4.385 -24.399 1.00 86.75 154 PHE A C 1
ATOM 1162 O O . PHE A 1 154 ? 17.634 -4.218 -25.348 1.00 86.75 154 PHE A O 1
ATOM 1169 N N . PRO A 1 155 ? 16.149 -3.374 -23.871 1.00 81.81 155 PRO A N 1
ATOM 1170 C CA . PRO A 1 155 ? 16.320 -1.996 -24.303 1.00 81.81 155 PRO A CA 1
ATOM 1171 C C . PRO A 1 155 ? 17.782 -1.569 -24.136 1.00 81.81 155 PRO A C 1
ATOM 1173 O O . PRO A 1 155 ? 18.288 -1.457 -23.022 1.00 81.81 155 PRO A O 1
ATOM 1176 N N . SER A 1 156 ? 18.471 -1.345 -25.252 1.00 75.69 156 SER A N 1
ATOM 1177 C CA . SER A 1 156 ? 19.839 -0.835 -25.250 1.00 75.69 156 SER A CA 1
ATOM 1178 C C . SER A 1 156 ? 19.855 0.681 -25.404 1.00 75.69 156 SER A C 1
ATOM 1180 O O . SER A 1 156 ? 18.991 1.268 -26.072 1.00 75.69 156 SER A O 1
ATOM 1182 N N . VAL A 1 157 ? 20.878 1.300 -24.819 1.00 73.81 157 VAL A N 1
ATOM 1183 C CA . VAL A 1 157 ? 21.214 2.711 -25.030 1.00 73.81 157 VAL A CA 1
ATOM 1184 C C . VAL A 1 157 ? 22.289 2.817 -26.111 1.00 73.81 157 VAL A C 1
ATOM 1186 O O . VAL A 1 157 ? 23.183 1.978 -26.186 1.00 73.81 157 VAL A O 1
ATOM 1189 N N . THR A 1 158 ? 22.200 3.824 -26.975 1.00 68.56 158 THR A N 1
ATOM 1190 C CA . THR A 1 158 ? 23.197 4.044 -28.033 1.00 68.56 158 THR A CA 1
ATOM 1191 C C . THR A 1 158 ? 24.373 4.835 -27.450 1.00 68.56 158 THR A C 1
ATOM 1193 O O . THR A 1 158 ? 24.143 5.962 -27.022 1.00 68.56 158 THR A O 1
ATOM 1196 N N . PRO A 1 159 ? 25.618 4.320 -27.433 1.00 63.66 159 PRO A N 1
ATOM 1197 C CA . PRO A 1 159 ? 26.734 4.947 -26.705 1.00 63.66 159 PRO A CA 1
ATOM 1198 C C . PRO A 1 159 ? 27.149 6.329 -27.211 1.00 63.66 159 PRO A C 1
ATOM 1200 O O . PRO A 1 159 ? 27.716 7.112 -26.457 1.00 63.66 159 PRO A O 1
ATOM 1203 N N . SER A 1 160 ? 26.916 6.601 -28.494 1.00 61.41 160 SER A N 1
ATOM 1204 C CA . SER A 1 160 ? 27.300 7.833 -29.188 1.00 61.41 160 SER A CA 1
ATOM 1205 C C . SER A 1 160 ? 26.188 8.885 -29.220 1.00 61.41 160 SER A C 1
ATOM 1207 O O . SER A 1 160 ? 26.332 9.903 -29.887 1.00 61.41 160 SER A O 1
ATOM 1209 N N . SER A 1 161 ? 25.072 8.645 -28.528 1.00 61.59 161 SER A N 1
ATOM 1210 C CA . SER A 1 161 ? 23.953 9.581 -28.444 1.00 61.59 161 SER A CA 1
ATOM 1211 C C . SER A 1 161 ? 23.999 10.361 -27.129 1.00 61.59 161 SER A C 1
ATOM 1213 O O . SER A 1 161 ? 24.314 9.816 -26.072 1.00 61.59 161 SER A O 1
ATOM 1215 N N . ASN A 1 162 ? 23.576 11.622 -27.174 1.00 60.69 162 ASN A N 1
ATOM 1216 C CA . ASN A 1 162 ? 23.217 12.441 -26.009 1.00 60.69 162 ASN A CA 1
ATOM 1217 C C . ASN A 1 162 ? 22.139 11.798 -25.095 1.00 60.69 162 ASN A C 1
ATOM 1219 O O . ASN A 1 162 ? 21.881 12.294 -23.999 1.00 60.69 162 ASN A O 1
ATOM 1223 N N . LEU A 1 163 ? 21.553 10.670 -25.511 1.00 63.19 163 LEU A N 1
ATOM 1224 C CA . LEU A 1 163 ? 20.594 9.846 -24.776 1.00 63.19 163 LEU A CA 1
ATOM 1225 C C . LEU A 1 163 ? 21.225 8.575 -24.154 1.00 63.19 163 LEU A C 1
ATOM 1227 O O . LEU A 1 163 ? 20.502 7.680 -23.715 1.00 63.19 163 LEU A O 1
ATOM 1231 N N . ALA A 1 164 ? 22.559 8.465 -24.088 1.00 66.19 164 ALA A N 1
ATOM 1232 C CA . ALA A 1 164 ? 23.287 7.318 -23.523 1.00 66.19 164 ALA A CA 1
ATOM 1233 C C . ALA A 1 164 ? 23.270 7.255 -21.976 1.00 66.19 164 ALA A C 1
ATOM 1235 O O . ALA A 1 164 ? 24.317 7.187 -21.333 1.00 66.19 164 ALA A O 1
ATOM 1236 N N . PHE A 1 165 ? 22.088 7.280 -21.360 1.00 68.81 165 PHE A N 1
ATOM 1237 C CA . PHE A 1 165 ? 21.911 7.236 -19.905 1.00 68.81 165 PHE A CA 1
ATOM 1238 C C . PHE A 1 165 ? 21.032 6.055 -19.489 1.00 68.81 165 PHE A C 1
ATOM 1240 O O . PHE A 1 165 ? 20.062 5.731 -20.176 1.00 68.81 165 PHE A O 1
ATOM 1247 N N . ALA A 1 166 ? 21.346 5.436 -18.344 1.00 69.25 166 ALA A N 1
ATOM 1248 C CA . ALA A 1 166 ? 20.692 4.212 -17.890 1.00 69.25 166 ALA A CA 1
ATOM 1249 C C . ALA A 1 166 ? 19.164 4.359 -17.877 1.00 69.25 166 ALA A C 1
ATOM 1251 O O . ALA A 1 166 ? 18.472 3.578 -18.532 1.00 69.25 166 ALA A O 1
ATOM 1252 N N . GLY A 1 167 ? 18.645 5.413 -17.233 1.00 70.56 167 GLY A N 1
ATOM 1253 C CA . GLY A 1 167 ? 17.207 5.637 -17.039 1.00 70.56 167 GLY A CA 1
ATOM 1254 C C . GLY A 1 167 ? 16.361 5.743 -18.311 1.00 70.56 167 GLY A C 1
ATOM 1255 O O . GLY A 1 167 ? 15.141 5.628 -18.224 1.00 70.56 167 GLY A O 1
ATOM 1256 N N . LEU A 1 168 ? 16.962 5.866 -19.498 1.00 73.00 168 LEU A N 1
ATOM 1257 C CA . LEU A 1 168 ? 16.218 5.767 -20.755 1.00 73.00 168 LEU A CA 1
ATOM 1258 C C . LEU A 1 168 ? 15.605 4.370 -20.965 1.00 73.00 168 LEU A C 1
ATOM 1260 O O . LEU A 1 168 ? 14.534 4.235 -21.551 1.00 73.00 168 LEU A O 1
ATOM 1264 N N . SER A 1 169 ? 16.263 3.321 -20.476 1.00 78.12 169 SER A N 1
ATOM 1265 C CA . SER A 1 169 ? 15.796 1.942 -20.627 1.00 78.12 169 SER A CA 1
ATOM 1266 C C . SER A 1 169 ? 14.428 1.688 -19.958 1.00 78.12 169 SER A C 1
ATOM 1268 O O . SER A 1 169 ? 13.498 1.278 -20.655 1.00 78.12 169 SER A O 1
ATOM 1270 N N . PRO A 1 170 ? 14.223 1.971 -18.654 1.00 77.31 170 PRO A N 1
ATOM 1271 C CA . PRO A 1 170 ? 12.921 1.810 -18.008 1.00 77.31 170 PRO A CA 1
ATOM 1272 C C . PRO A 1 170 ? 11.887 2.821 -18.515 1.00 77.31 170 PRO A C 1
ATOM 1274 O O . PRO A 1 170 ? 10.702 2.502 -18.554 1.00 77.31 170 PRO A O 1
ATOM 1277 N N . ALA A 1 171 ? 12.317 4.004 -18.964 1.00 74.50 171 ALA A N 1
ATOM 1278 C CA . ALA A 1 171 ? 11.439 4.964 -19.623 1.00 74.50 171 ALA A CA 1
ATOM 1279 C C . ALA A 1 171 ? 10.836 4.413 -20.924 1.00 74.50 171 ALA A C 1
ATOM 1281 O O . ALA A 1 171 ? 9.631 4.518 -21.135 1.00 74.50 171 ALA A O 1
ATOM 1282 N N . ARG A 1 172 ? 11.646 3.750 -21.763 1.00 77.75 172 ARG A N 1
ATOM 1283 C CA . ARG A 1 172 ? 11.167 3.084 -22.984 1.00 77.75 172 ARG A CA 1
ATOM 1284 C C . ARG A 1 172 ? 10.140 1.990 -22.676 1.00 77.75 172 ARG A C 1
ATOM 1286 O O . ARG A 1 172 ? 9.208 1.801 -23.449 1.00 77.75 172 ARG A O 1
ATOM 1293 N N . LEU A 1 173 ? 10.282 1.284 -21.552 1.00 82.06 173 LEU A N 1
ATOM 1294 C CA . LEU A 1 173 ? 9.299 0.281 -21.130 1.00 82.06 173 LEU A CA 1
ATOM 1295 C C . LEU A 1 173 ? 7.955 0.901 -20.729 1.00 82.06 173 LEU A C 1
ATOM 1297 O O . LEU A 1 173 ? 6.924 0.309 -21.029 1.00 82.06 173 LEU A O 1
ATOM 1301 N N . LEU A 1 174 ? 7.955 2.062 -20.070 1.00 79.88 174 LEU A N 1
ATOM 1302 C CA . LEU A 1 174 ? 6.727 2.793 -19.737 1.00 79.88 174 LEU A CA 1
ATOM 1303 C C . LEU A 1 174 ? 6.041 3.330 -20.996 1.00 79.88 174 LEU A C 1
ATOM 1305 O O . LEU A 1 174 ? 4.845 3.137 -21.176 1.00 79.88 174 LEU A O 1
ATOM 1309 N N . ASP A 1 175 ? 6.814 3.962 -21.879 1.00 77.00 175 ASP A N 1
ATOM 1310 C CA . ASP A 1 175 ? 6.321 4.562 -23.123 1.00 77.00 175 ASP A CA 1
ATOM 1311 C C . ASP A 1 175 ? 5.664 3.527 -24.047 1.00 77.00 175 ASP A C 1
ATOM 1313 O O . ASP A 1 175 ? 4.583 3.741 -24.586 1.00 77.00 175 ASP A O 1
ATOM 1317 N N . GLN A 1 176 ? 6.278 2.349 -24.157 1.00 84.38 176 GLN A N 1
ATOM 1318 C CA . GLN A 1 176 ? 5.778 1.259 -24.993 1.00 84.38 176 GLN A CA 1
ATOM 1319 C C . GLN A 1 176 ? 4.769 0.344 -24.274 1.00 84.38 176 GLN A C 1
ATOM 1321 O O . GLN A 1 176 ? 4.416 -0.708 -24.806 1.00 84.38 176 GLN A O 1
ATOM 1326 N N . GLY A 1 177 ? 4.320 0.704 -23.066 1.00 86.50 177 GLY A N 1
ATOM 1327 C CA . GLY A 1 177 ? 3.294 -0.041 -22.327 1.00 86.50 177 GLY A CA 1
ATOM 1328 C C . GLY A 1 177 ? 3.740 -1.408 -21.792 1.00 86.50 177 GLY A C 1
ATOM 1329 O O . GLY A 1 177 ? 2.910 -2.262 -21.492 1.00 86.50 177 GLY A O 1
ATOM 1330 N N . TYR A 1 178 ? 5.047 -1.651 -21.658 1.00 89.19 178 TYR A N 1
ATOM 1331 C CA . TYR A 1 178 ? 5.573 -2.841 -20.975 1.00 89.19 178 TYR A CA 1
ATOM 1332 C C . TYR A 1 178 ? 5.569 -2.700 -19.447 1.00 89.19 178 TYR A C 1
ATOM 1334 O O . TYR A 1 178 ? 5.722 -3.703 -18.745 1.00 89.19 178 TYR A O 1
ATOM 1342 N N . LEU A 1 179 ? 5.413 -1.473 -18.940 1.00 84.50 179 LEU A N 1
ATOM 1343 C CA . LEU A 1 179 ? 5.184 -1.152 -17.535 1.00 84.50 179 LEU A CA 1
ATOM 1344 C C . LEU A 1 179 ? 3.962 -0.241 -17.415 1.00 84.50 179 LEU A C 1
ATOM 1346 O O . LEU A 1 179 ? 3.913 0.810 -18.044 1.00 84.50 179 LEU A O 1
ATOM 1350 N N . ASP A 1 180 ? 3.015 -0.620 -16.560 1.00 83.06 180 ASP A N 1
ATOM 1351 C CA . ASP A 1 180 ? 1.743 0.101 -16.423 1.00 83.06 180 ASP A CA 1
ATOM 1352 C C . ASP A 1 180 ? 1.837 1.309 -15.481 1.00 83.06 180 ASP A C 1
ATOM 1354 O O . ASP A 1 180 ? 1.031 2.234 -15.540 1.00 83.06 180 ASP A O 1
ATOM 1358 N N . ASN A 1 181 ? 2.803 1.296 -14.560 1.00 78.69 181 ASN A N 1
ATOM 1359 C CA . ASN A 1 181 ? 2.870 2.267 -13.477 1.00 78.69 181 ASN A CA 1
ATOM 1360 C C . ASN A 1 181 ? 4.312 2.738 -13.240 1.00 78.69 181 ASN A C 1
ATOM 1362 O O . ASN A 1 181 ? 5.141 1.934 -12.817 1.00 78.69 181 ASN A O 1
ATOM 1366 N N . PRO A 1 182 ? 4.627 4.038 -13.397 1.00 76.06 182 PRO A N 1
ATOM 1367 C CA . PRO A 1 182 ? 5.978 4.557 -13.174 1.00 76.06 182 PRO A CA 1
ATOM 1368 C C . PRO A 1 182 ? 6.460 4.417 -11.721 1.00 76.06 182 PRO A C 1
ATOM 1370 O O . PRO A 1 182 ? 7.664 4.393 -11.470 1.00 76.06 182 PRO A O 1
ATOM 1373 N N . LYS A 1 183 ? 5.550 4.263 -10.748 1.00 77.25 183 LYS A N 1
ATOM 1374 C CA . LYS A 1 183 ? 5.901 4.095 -9.327 1.00 77.25 183 LYS A CA 1
ATOM 1375 C C . LYS A 1 183 ? 6.646 2.787 -9.041 1.00 77.25 183 LYS A C 1
ATOM 1377 O O . LYS A 1 183 ? 7.351 2.718 -8.038 1.00 77.25 183 LYS A O 1
ATOM 1382 N N . VAL A 1 184 ? 6.535 1.775 -9.910 1.00 81.75 184 VAL A N 1
ATOM 1383 C CA . VAL A 1 184 ? 7.229 0.479 -9.739 1.00 81.75 184 VAL A CA 1
ATOM 1384 C C . VAL A 1 184 ? 8.745 0.601 -9.875 1.00 81.75 184 VAL A C 1
ATOM 1386 O O . VAL A 1 184 ? 9.476 -0.284 -9.449 1.00 81.75 184 VAL A O 1
ATOM 1389 N N . LEU A 1 185 ? 9.236 1.710 -10.433 1.00 79.12 185 LEU A N 1
ATOM 1390 C CA . LEU A 1 185 ? 10.664 1.986 -10.557 1.00 79.12 185 LEU A CA 1
ATOM 1391 C C . LEU A 1 185 ? 11.293 2.479 -9.242 1.00 79.12 185 LEU A C 1
ATOM 1393 O O . LEU A 1 185 ? 12.510 2.621 -9.181 1.00 79.12 185 LEU A O 1
ATOM 1397 N N . ARG A 1 186 ? 10.506 2.718 -8.177 1.00 76.94 186 ARG A N 1
ATOM 1398 C CA . ARG A 1 186 ? 11.009 3.137 -6.856 1.00 76.94 186 ARG A CA 1
ATOM 1399 C C . ARG A 1 186 ? 10.780 2.074 -5.796 1.00 76.94 186 ARG A C 1
ATOM 1401 O O . ARG A 1 186 ? 9.724 1.448 -5.745 1.00 76.94 186 ARG A O 1
ATOM 1408 N N . CYS A 1 187 ? 11.734 1.947 -4.882 1.00 77.44 187 CYS A N 1
ATOM 1409 C CA . CYS A 1 187 ? 11.522 1.231 -3.634 1.00 77.44 187 CYS A CA 1
ATOM 1410 C C . CYS A 1 187 ? 10.990 2.191 -2.560 1.00 77.44 187 CYS A C 1
ATOM 1412 O O . CYS A 1 187 ? 11.484 3.306 -2.406 1.00 77.44 187 CYS A O 1
ATOM 1414 N N . SER A 1 188 ? 9.999 1.756 -1.778 1.00 69.69 188 SER A N 1
ATOM 1415 C CA . SER A 1 188 ? 9.363 2.558 -0.720 1.00 69.69 188 SER A CA 1
ATOM 1416 C C . SER A 1 188 ? 10.316 3.048 0.378 1.00 69.69 188 SER A C 1
ATOM 1418 O O . SER A 1 188 ? 9.991 4.011 1.064 1.00 69.69 188 SER A O 1
ATOM 1420 N N . SER A 1 189 ? 11.495 2.439 0.537 1.00 66.12 189 SER A N 1
ATOM 1421 C CA . SER A 1 189 ? 12.532 2.923 1.460 1.00 66.12 189 SER A CA 1
ATOM 1422 C C . SER A 1 189 ? 13.286 4.157 0.949 1.00 66.12 189 SER A C 1
ATOM 1424 O O . SER A 1 189 ? 14.031 4.762 1.711 1.00 66.12 189 SER A O 1
ATOM 1426 N N . GLY A 1 190 ? 13.121 4.529 -0.326 1.00 60.03 190 GLY A N 1
ATOM 1427 C CA . GLY A 1 190 ? 13.871 5.604 -0.977 1.00 60.03 190 GLY A CA 1
ATOM 1428 C C . GLY A 1 190 ? 13.297 7.015 -0.805 1.00 60.03 190 GLY A C 1
ATOM 1429 O O . GLY A 1 190 ? 13.853 7.944 -1.372 1.00 60.03 190 GLY A O 1
ATOM 1430 N N . GLY A 1 191 ? 12.194 7.222 -0.078 1.00 56.25 191 GLY A N 1
ATOM 1431 C CA . GLY A 1 191 ? 11.534 8.536 0.056 1.00 56.25 191 GLY A CA 1
ATOM 1432 C C . GLY A 1 191 ? 10.469 8.824 -1.016 1.00 56.25 191 GLY A C 1
ATOM 1433 O O . GLY A 1 191 ? 10.234 7.997 -1.900 1.00 56.25 191 GLY A O 1
ATOM 1434 N N . GLU A 1 192 ? 9.795 9.974 -0.907 1.00 50.28 192 GLU A N 1
ATOM 1435 C CA . GLU A 1 192 ? 8.578 10.315 -1.664 1.00 50.28 192 GLU A CA 1
ATOM 1436 C C . GLU A 1 192 ? 8.818 10.497 -3.175 1.00 50.28 192 GLU A C 1
ATOM 1438 O O . GLU A 1 192 ? 9.830 11.044 -3.612 1.00 50.28 192 GLU A O 1
ATOM 1443 N N . VAL A 1 193 ? 7.875 9.997 -3.983 1.00 50.03 193 VAL A N 1
ATOM 1444 C CA . VAL A 1 193 ? 7.885 10.108 -5.448 1.00 50.03 193 VAL A CA 1
ATOM 1445 C C . VAL A 1 193 ? 7.301 11.463 -5.826 1.00 50.03 193 VAL A C 1
ATOM 1447 O O . VAL A 1 193 ? 6.090 11.657 -5.735 1.00 50.03 193 VAL A O 1
ATOM 1450 N N . ARG A 1 194 ? 8.126 12.375 -6.334 1.00 50.84 194 ARG A N 1
ATOM 1451 C CA . ARG A 1 194 ? 7.615 13.444 -7.192 1.00 50.84 194 ARG A CA 1
ATOM 1452 C C . ARG A 1 194 ? 7.078 12.801 -8.466 1.00 50.84 194 ARG A C 1
ATOM 1454 O O . ARG A 1 194 ? 7.723 11.941 -9.061 1.00 50.84 194 ARG A O 1
ATOM 1461 N N . THR A 1 195 ? 5.844 13.137 -8.824 1.00 46.56 195 THR A N 1
ATOM 1462 C CA . THR A 1 195 ? 5.158 12.586 -9.994 1.00 46.56 195 THR A CA 1
ATOM 1463 C C . THR A 1 195 ? 6.027 12.756 -11.233 1.00 46.56 195 THR A C 1
ATOM 1465 O O . THR A 1 195 ? 6.232 13.883 -11.675 1.00 46.56 195 THR A O 1
ATOM 1468 N N . LEU A 1 196 ? 6.525 11.640 -11.778 1.00 49.12 196 LEU A N 1
ATOM 1469 C CA . LEU A 1 196 ? 7.209 11.604 -13.069 1.00 49.12 196 LEU A CA 1
ATOM 1470 C C . LEU A 1 196 ? 6.225 12.138 -14.118 1.00 49.12 196 LEU A C 1
ATOM 1472 O O . LEU A 1 196 ? 5.174 11.519 -14.318 1.00 49.12 196 LEU A O 1
ATOM 1476 N N . PRO A 1 197 ? 6.492 13.291 -14.748 1.00 46.38 197 PRO A N 1
ATOM 1477 C CA . PRO A 1 197 ? 5.614 13.778 -15.790 1.00 46.38 197 PRO A CA 1
ATOM 1478 C C . PRO A 1 197 ? 5.711 12.835 -17.009 1.00 46.38 197 PRO A C 1
ATOM 1480 O O . PRO A 1 197 ? 6.786 12.299 -17.295 1.00 46.38 197 PRO A O 1
ATOM 1483 N N . PRO A 1 198 ? 4.609 12.612 -17.745 1.00 49.16 198 PRO A N 1
ATOM 1484 C CA . PRO A 1 198 ? 4.605 11.795 -18.955 1.00 49.16 198 PRO A CA 1
ATOM 1485 C C . PRO A 1 198 ? 5.303 12.570 -20.082 1.00 49.16 198 PRO A C 1
ATOM 1487 O O . PRO A 1 198 ? 4.664 13.302 -20.829 1.00 49.16 198 PRO A O 1
ATOM 1490 N N . VAL A 1 199 ? 6.635 12.495 -20.167 1.00 50.97 199 VAL A N 1
ATOM 1491 C CA . VAL A 1 199 ? 7.427 13.320 -21.108 1.00 50.97 199 VAL A CA 1
ATOM 1492 C C . VAL A 1 199 ? 8.365 12.473 -21.969 1.00 50.97 199 VAL A C 1
ATOM 1494 O O . VAL A 1 199 ? 9.422 12.939 -22.365 1.00 50.97 199 VAL A O 1
ATOM 1497 N N . TYR A 1 200 ? 8.021 11.226 -22.294 1.00 50.25 200 TYR A N 1
ATOM 1498 C CA . TYR A 1 200 ? 8.910 10.400 -23.129 1.00 50.25 200 TYR A CA 1
ATOM 1499 C C . TYR A 1 200 ? 8.644 10.522 -24.631 1.00 50.25 200 TYR A C 1
ATOM 1501 O O . TYR A 1 200 ? 9.608 10.594 -25.392 1.00 50.25 200 TYR A O 1
ATOM 1509 N N . ALA A 1 201 ? 7.393 10.736 -25.052 1.00 43.97 201 ALA A N 1
ATOM 1510 C CA . ALA A 1 201 ? 7.066 10.951 -26.465 1.00 43.97 201 ALA A CA 1
ATOM 1511 C C . ALA A 1 201 ? 7.726 12.205 -27.084 1.00 43.97 201 ALA A C 1
ATOM 1513 O O . ALA A 1 201 ? 7.820 12.303 -28.299 1.00 43.97 201 ALA A O 1
ATOM 1514 N N . LYS A 1 202 ? 8.213 13.160 -26.272 1.00 47.09 202 LYS A N 1
ATOM 1515 C CA . LYS A 1 202 ? 8.728 14.457 -26.753 1.00 47.09 202 LYS A CA 1
ATOM 1516 C C . LYS A 1 202 ? 10.254 14.616 -26.734 1.00 47.09 202 LYS A C 1
ATOM 1518 O O . LYS A 1 202 ? 10.737 15.642 -27.190 1.00 47.09 202 LYS A O 1
ATOM 1523 N N . ILE A 1 203 ? 11.020 13.661 -26.190 1.00 50.25 203 ILE A N 1
ATOM 1524 C CA . ILE A 1 203 ? 12.493 13.791 -26.068 1.00 50.25 203 ILE A CA 1
ATOM 1525 C C . ILE A 1 203 ? 13.216 13.248 -27.310 1.00 50.25 203 ILE A C 1
ATOM 1527 O O . ILE A 1 203 ? 14.295 13.727 -27.642 1.00 50.25 203 ILE A O 1
ATOM 1531 N N . ILE A 1 204 ? 12.625 12.278 -28.015 1.00 49.94 204 ILE A N 1
ATOM 1532 C CA . ILE A 1 204 ? 13.255 11.619 -29.175 1.00 49.94 204 ILE A CA 1
ATOM 1533 C C . ILE A 1 204 ? 13.230 12.520 -30.428 1.00 49.94 204 ILE A C 1
ATOM 1535 O O . ILE A 1 204 ? 14.045 12.336 -31.325 1.00 49.94 204 ILE A O 1
ATOM 1539 N N . GLU A 1 205 ? 12.351 13.526 -30.474 1.00 45.38 205 GLU A N 1
ATOM 1540 C CA . GLU A 1 205 ? 12.204 14.433 -31.624 1.00 45.38 205 GLU A CA 1
ATOM 1541 C C . GLU A 1 205 ? 13.054 15.710 -31.555 1.00 45.38 205 GLU A C 1
ATOM 1543 O O . GLU A 1 205 ? 13.089 16.454 -32.532 1.00 45.38 205 GLU A O 1
ATOM 1548 N N . ILE A 1 206 ? 13.735 16.001 -30.439 1.00 49.97 206 ILE A N 1
ATOM 1549 C CA . ILE A 1 206 ? 14.457 17.274 -30.300 1.00 49.97 206 ILE A CA 1
ATOM 1550 C C . ILE A 1 206 ? 15.964 17.048 -30.395 1.00 49.97 206 ILE A C 1
ATOM 1552 O O . ILE A 1 206 ? 16.602 16.539 -29.473 1.00 49.97 206 ILE A O 1
ATOM 1556 N N . GLU A 1 207 ? 16.534 17.500 -31.507 1.00 51.41 207 GLU A N 1
ATOM 1557 C CA . GLU A 1 207 ? 17.968 17.691 -31.723 1.00 51.41 207 GLU A CA 1
ATOM 1558 C C . GLU A 1 207 ? 18.458 18.853 -30.832 1.00 51.41 207 GLU A C 1
ATOM 1560 O O . GLU A 1 207 ? 18.678 19.977 -31.271 1.00 51.41 207 GLU A O 1
ATOM 1565 N N . MET A 1 208 ? 18.507 18.622 -29.517 1.00 53.38 208 MET A N 1
ATOM 1566 C CA . MET A 1 208 ? 18.934 19.615 -28.527 1.00 53.38 208 MET A CA 1
ATOM 1567 C C . MET A 1 208 ? 20.455 19.568 -28.301 1.00 53.38 208 MET A C 1
ATOM 1569 O O . MET A 1 208 ? 21.042 18.481 -28.289 1.00 53.38 208 MET A O 1
ATOM 1573 N N . PRO A 1 209 ? 21.089 20.720 -28.006 1.00 58.59 209 PRO A N 1
ATOM 1574 C CA . PRO A 1 209 ? 22.492 20.776 -27.607 1.00 58.59 209 PRO A CA 1
ATOM 1575 C C . PRO A 1 209 ? 22.753 20.004 -26.296 1.00 58.59 209 PRO A C 1
ATOM 1577 O O . PRO A 1 209 ? 21.956 20.041 -25.353 1.00 58.59 209 PRO A O 1
ATOM 1580 N N . ASP A 1 210 ? 23.909 19.331 -26.218 1.00 55.75 210 ASP A N 1
ATOM 1581 C CA . ASP A 1 210 ? 24.278 18.329 -25.195 1.00 55.75 210 ASP A CA 1
ATOM 1582 C C . ASP A 1 210 ? 24.026 18.738 -23.731 1.00 55.75 210 ASP A C 1
ATOM 1584 O O . ASP A 1 210 ? 23.668 17.914 -22.883 1.00 55.75 210 ASP A O 1
ATOM 1588 N N . GLY A 1 211 ? 24.212 20.019 -23.402 1.00 56.31 211 GLY A N 1
ATOM 1589 C CA . GLY A 1 211 ? 24.050 20.528 -22.038 1.00 56.31 211 GLY A CA 1
ATOM 1590 C C . GLY A 1 211 ? 22.593 20.635 -21.576 1.00 56.31 211 GLY A C 1
ATOM 1591 O O . GLY A 1 211 ? 22.321 20.579 -20.373 1.00 56.31 211 GLY A O 1
ATOM 1592 N N . GLU A 1 212 ? 21.654 20.777 -22.508 1.00 58.00 212 GLU A N 1
ATOM 1593 C CA . GLU A 1 212 ? 20.249 21.070 -22.224 1.00 58.00 212 GLU A CA 1
ATOM 1594 C C . GLU A 1 212 ? 19.408 19.794 -22.163 1.00 58.00 212 GLU A C 1
ATOM 1596 O O . GLU A 1 212 ? 18.637 19.634 -21.214 1.00 58.00 212 GLU A O 1
ATOM 1601 N N . VAL A 1 213 ? 19.686 18.817 -23.042 1.00 57.59 213 VAL A N 1
ATOM 1602 C CA . VAL A 1 213 ? 19.151 17.443 -22.944 1.00 57.59 213 VAL A CA 1
ATOM 1603 C C . VAL A 1 213 ? 19.450 16.869 -21.579 1.00 57.59 213 VAL A C 1
ATOM 1605 O O . VAL A 1 213 ? 18.562 16.354 -20.918 1.00 57.59 213 VAL A O 1
ATOM 1608 N N . ARG A 1 214 ? 20.686 17.006 -21.100 1.00 52.97 214 ARG A N 1
ATOM 1609 C CA . ARG A 1 214 ? 21.085 16.416 -19.826 1.00 52.97 214 ARG A CA 1
ATOM 1610 C C . ARG A 1 214 ? 20.412 17.083 -18.628 1.00 52.97 214 ARG A C 1
ATOM 1612 O O . ARG A 1 214 ? 20.088 16.392 -17.674 1.00 52.97 214 ARG A O 1
ATOM 1619 N N . ARG A 1 215 ? 20.167 18.399 -18.662 1.00 58.25 215 ARG A N 1
ATOM 1620 C CA . ARG A 1 215 ? 19.409 19.109 -17.609 1.00 58.25 215 ARG A CA 1
ATOM 1621 C C . ARG A 1 215 ? 17.912 18.846 -17.685 1.00 58.25 215 ARG A C 1
ATOM 1623 O O . ARG A 1 215 ? 17.246 18.924 -16.656 1.00 58.25 215 ARG A O 1
ATOM 1630 N N . LEU A 1 216 ? 17.386 18.617 -18.885 1.00 59.19 216 LEU A N 1
ATOM 1631 C CA . LEU A 1 216 ? 15.994 18.263 -19.111 1.00 59.19 216 LEU A CA 1
ATOM 1632 C C . LEU A 1 216 ? 15.759 16.822 -18.666 1.00 59.19 216 LEU A C 1
ATOM 1634 O O . LEU A 1 216 ? 14.912 16.599 -17.820 1.00 59.19 216 LEU A O 1
ATOM 1638 N N . VAL A 1 217 ? 16.580 15.877 -19.123 1.00 53.56 217 VAL A N 1
ATOM 1639 C CA . VAL A 1 217 ? 16.604 14.487 -18.663 1.00 53.56 217 VAL A CA 1
ATOM 1640 C C . VAL A 1 217 ? 16.842 14.456 -17.160 1.00 53.56 217 VAL A C 1
ATOM 1642 O O . VAL A 1 217 ? 15.995 13.923 -16.488 1.00 53.56 217 VAL A O 1
ATOM 1645 N N . ALA A 1 218 ? 17.843 15.117 -16.573 1.00 52.03 218 ALA A N 1
ATOM 1646 C CA . ALA A 1 218 ? 18.014 15.136 -15.109 1.00 52.03 218 ALA A CA 1
ATOM 1647 C C . ALA A 1 218 ? 16.832 15.759 -14.328 1.00 52.03 218 ALA A C 1
ATOM 1649 O O . ALA A 1 218 ? 16.650 15.438 -13.160 1.00 52.03 218 ALA A O 1
ATOM 1650 N N . ARG A 1 219 ? 16.021 16.634 -14.949 1.00 52.53 219 ARG A N 1
ATOM 1651 C CA . ARG A 1 219 ? 14.767 17.155 -14.359 1.00 52.53 219 ARG A CA 1
ATOM 1652 C C . ARG A 1 219 ? 13.565 16.236 -14.571 1.00 52.53 219 ARG A C 1
ATOM 1654 O O . ARG A 1 219 ? 12.690 16.187 -13.719 1.00 52.53 219 ARG A O 1
ATOM 1661 N N . LEU A 1 220 ? 13.494 15.562 -15.717 1.00 51.34 220 LEU A N 1
ATOM 1662 C CA . LEU A 1 220 ? 12.433 14.622 -16.099 1.00 51.34 220 LEU A CA 1
ATOM 1663 C C . LEU A 1 220 ? 12.671 13.226 -15.514 1.00 51.34 220 LEU A C 1
ATOM 1665 O O . LEU A 1 220 ? 11.749 12.437 -15.354 1.00 51.34 220 LEU A O 1
ATOM 1669 N N . VAL A 1 221 ? 13.925 12.947 -15.187 1.00 51.19 221 VAL A N 1
ATOM 1670 C CA . VAL A 1 221 ? 14.480 11.734 -14.617 1.00 51.19 221 VAL A CA 1
ATOM 1671 C C . VAL A 1 221 ? 14.963 12.070 -13.210 1.00 51.19 221 VAL A C 1
ATOM 1673 O O . VAL A 1 221 ? 16.110 11.859 -12.843 1.00 51.19 221 VAL A O 1
ATOM 1676 N N . GLU A 1 222 ? 14.015 12.447 -12.360 1.00 51.16 222 GLU A N 1
ATOM 1677 C CA . GLU A 1 222 ? 13.966 11.866 -11.016 1.00 51.16 222 GLU A CA 1
ATOM 1678 C C . GLU A 1 222 ? 13.524 10.379 -11.136 1.00 51.16 222 GLU A C 1
ATOM 1680 O O . GLU A 1 222 ? 12.675 9.910 -10.378 1.00 51.16 222 GLU A O 1
ATOM 1685 N N . ILE A 1 223 ? 14.039 9.624 -12.132 1.00 52.22 223 ILE A N 1
ATOM 1686 C CA . ILE A 1 223 ? 13.811 8.179 -12.220 1.00 52.22 223 ILE A CA 1
ATOM 1687 C C . ILE A 1 223 ? 14.557 7.605 -11.025 1.00 52.22 223 ILE A C 1
ATOM 1689 O O . ILE A 1 223 ? 15.774 7.773 -10.932 1.00 52.22 223 ILE A O 1
ATOM 1693 N N . PRO A 1 224 ? 13.843 6.953 -10.108 1.00 50.91 224 PRO A N 1
ATOM 1694 C CA . PRO A 1 224 ? 14.460 6.410 -8.927 1.00 50.91 224 PRO A CA 1
ATOM 1695 C C . PRO A 1 224 ? 15.503 5.363 -9.313 1.00 50.91 224 PRO A C 1
ATOM 1697 O O . PRO A 1 224 ? 15.229 4.393 -10.013 1.00 50.91 224 PRO A O 1
ATOM 1700 N N . ASP A 1 225 ? 16.692 5.559 -8.777 1.00 53.91 225 ASP A N 1
ATOM 1701 C CA . ASP A 1 225 ? 17.862 4.687 -8.759 1.00 53.91 225 ASP A CA 1
ATOM 1702 C C . ASP A 1 225 ? 17.679 3.435 -7.879 1.00 53.91 225 ASP A C 1
ATOM 1704 O O . ASP A 1 225 ? 18.637 2.729 -7.575 1.00 53.91 225 ASP A O 1
ATOM 1708 N N . SER A 1 226 ? 16.447 3.122 -7.460 1.00 68.25 226 SER A N 1
ATOM 1709 C CA . SER A 1 226 ? 16.184 2.027 -6.520 1.00 68.25 226 SER A CA 1
ATOM 1710 C C . SER A 1 226 ? 16.457 0.640 -7.107 1.00 68.25 226 SER A C 1
ATOM 1712 O O . SER A 1 226 ? 16.635 -0.312 -6.347 1.00 68.25 226 SER A O 1
ATOM 1714 N N . TYR A 1 227 ? 16.470 0.510 -8.438 1.00 74.19 227 TYR A N 1
ATOM 1715 C CA . TYR A 1 227 ? 16.684 -0.761 -9.124 1.00 74.19 227 TYR A CA 1
ATOM 1716 C C . TYR A 1 227 ? 17.677 -0.624 -10.275 1.00 74.19 227 TYR A C 1
ATOM 1718 O O . TYR A 1 227 ? 17.486 0.160 -11.204 1.00 74.19 227 TYR A O 1
ATOM 1726 N N . ALA A 1 228 ? 18.710 -1.460 -10.239 1.00 69.81 228 ALA A N 1
ATOM 1727 C CA . ALA A 1 228 ? 19.702 -1.584 -11.294 1.00 69.81 228 ALA A CA 1
ATOM 1728 C C . ALA A 1 228 ? 19.287 -2.631 -12.343 1.00 69.81 228 ALA A C 1
ATOM 1730 O O . ALA A 1 228 ? 18.778 -3.701 -12.005 1.00 69.81 228 ALA A O 1
ATOM 1731 N N . TYR A 1 229 ? 19.566 -2.360 -13.616 1.00 72.50 229 TYR A N 1
ATOM 1732 C CA . TYR A 1 229 ? 19.378 -3.290 -14.735 1.00 72.50 229 TYR A CA 1
ATOM 1733 C C . TYR A 1 229 ? 20.545 -3.168 -15.712 1.00 72.50 229 TYR A C 1
ATOM 1735 O O . TYR A 1 229 ? 21.152 -2.111 -15.858 1.00 72.50 229 TYR A O 1
ATOM 1743 N N . ASN A 1 230 ? 20.845 -4.260 -16.406 1.00 75.44 230 ASN A N 1
ATOM 1744 C CA . ASN A 1 230 ? 21.940 -4.289 -17.359 1.00 75.44 230 ASN A CA 1
ATOM 1745 C C . ASN A 1 230 ? 21.506 -3.665 -18.698 1.00 75.44 230 ASN A C 1
ATOM 1747 O O . ASN A 1 230 ? 20.621 -4.195 -19.369 1.00 75.44 230 ASN A O 1
ATOM 1751 N N . VAL A 1 231 ? 22.138 -2.558 -19.090 1.00 75.75 231 VAL A N 1
ATOM 1752 C CA . VAL A 1 231 ? 21.884 -1.889 -20.381 1.00 75.75 231 VAL A CA 1
ATOM 1753 C C . VAL A 1 231 ? 22.697 -2.472 -21.539 1.00 75.75 231 VAL A C 1
ATOM 1755 O O . VAL A 1 231 ? 22.376 -2.229 -22.697 1.00 75.75 231 VAL A O 1
ATOM 1758 N N . GLY A 1 232 ? 23.735 -3.255 -21.249 1.00 78.94 232 GLY A N 1
ATOM 1759 C CA . GLY A 1 232 ? 24.694 -3.773 -22.216 1.00 78.94 232 GLY A CA 1
ATOM 1760 C C . GLY A 1 232 ? 26.094 -3.881 -21.618 1.00 78.94 232 GLY A C 1
ATOM 1761 O O . GLY A 1 232 ? 26.338 -3.541 -20.461 1.00 78.94 232 GLY A O 1
ATOM 1762 N N . TYR A 1 233 ? 27.047 -4.333 -22.422 1.00 78.25 233 TYR A N 1
ATOM 1763 C CA . TYR A 1 233 ? 28.451 -4.419 -22.038 1.00 78.25 233 TYR A CA 1
ATOM 1764 C C . TYR A 1 233 ? 29.350 -4.010 -23.200 1.00 78.25 233 TYR A C 1
ATOM 1766 O O . TYR A 1 233 ? 28.975 -4.083 -24.369 1.00 78.25 233 TYR A O 1
ATOM 1774 N N . ARG A 1 234 ? 30.569 -3.584 -22.878 1.00 77.12 234 ARG A N 1
ATOM 1775 C CA . ARG A 1 234 ? 31.583 -3.260 -23.879 1.00 77.12 234 ARG A CA 1
ATOM 1776 C C . ARG A 1 234 ? 32.526 -4.447 -24.061 1.00 77.12 234 ARG A C 1
ATOM 1778 O O . ARG A 1 234 ? 32.975 -5.043 -23.084 1.00 77.12 234 ARG A O 1
ATOM 1785 N N . SER A 1 235 ? 32.814 -4.793 -25.310 1.00 81.44 235 SER A N 1
ATOM 1786 C CA . SER A 1 235 ? 33.745 -5.856 -25.691 1.00 81.44 235 SER A CA 1
ATOM 1787 C C . SER A 1 235 ? 34.764 -5.275 -26.666 1.00 81.44 235 SER A C 1
ATOM 1789 O O . SER A 1 235 ? 34.491 -5.171 -27.857 1.00 81.44 235 SER A O 1
ATOM 1791 N N . GLY A 1 236 ? 35.930 -4.865 -26.159 1.00 83.19 236 GLY A N 1
ATOM 1792 C CA . GLY A 1 236 ? 36.905 -4.102 -26.944 1.00 83.19 236 GLY A CA 1
ATOM 1793 C C . GLY A 1 236 ? 36.437 -2.661 -27.164 1.00 83.19 236 GLY A C 1
ATOM 1794 O O . GLY A 1 236 ? 36.174 -1.943 -26.197 1.00 83.19 236 GLY A O 1
ATOM 1795 N N . GLU A 1 237 ? 36.328 -2.232 -28.422 1.00 79.31 237 GLU A N 1
ATOM 1796 C CA . GLU A 1 237 ? 35.788 -0.912 -28.796 1.00 79.31 237 GLU A CA 1
ATOM 1797 C C . GLU A 1 237 ? 34.283 -0.919 -29.080 1.00 79.31 237 GLU A C 1
ATOM 1799 O O . GLU A 1 237 ? 33.653 0.134 -29.119 1.00 79.31 237 GLU A O 1
ATOM 1804 N N . GLU A 1 238 ? 33.690 -2.105 -29.198 1.00 80.00 238 GLU A N 1
ATOM 1805 C CA . GLU A 1 238 ? 32.291 -2.273 -29.559 1.00 80.00 238 GLU A CA 1
ATOM 1806 C C . GLU A 1 238 ? 31.403 -2.350 -28.310 1.00 80.00 238 GLU A C 1
ATOM 1808 O O . GLU A 1 238 ? 31.669 -3.105 -27.365 1.00 80.00 238 GLU A O 1
ATOM 1813 N N . TYR A 1 239 ? 30.316 -1.583 -28.314 1.00 79.31 239 TYR A N 1
ATOM 1814 C CA . TYR A 1 239 ? 29.243 -1.724 -27.338 1.00 79.31 239 TYR A CA 1
ATOM 1815 C C . TYR A 1 239 ? 28.218 -2.742 -27.823 1.00 79.31 239 TYR A C 1
ATOM 1817 O O . TYR A 1 239 ? 27.746 -2.666 -28.957 1.00 79.31 239 TYR A O 1
ATOM 1825 N N . LYS A 1 240 ? 27.834 -3.662 -26.940 1.00 81.50 240 LYS A N 1
ATOM 1826 C CA . LYS A 1 240 ? 26.834 -4.690 -27.217 1.00 81.50 240 LYS A CA 1
ATOM 1827 C C . LYS A 1 240 ? 25.668 -4.534 -26.257 1.00 81.50 240 LYS A C 1
ATOM 1829 O O . LYS A 1 240 ? 25.844 -4.555 -25.039 1.00 81.50 240 LYS A O 1
ATOM 1834 N N . GLY A 1 241 ? 24.474 -4.378 -26.827 1.00 80.62 241 GLY A N 1
ATOM 1835 C CA . GLY A 1 241 ? 23.225 -4.448 -26.077 1.00 80.62 241 GLY A CA 1
ATOM 1836 C C . GLY A 1 241 ? 23.032 -5.838 -25.475 1.00 80.62 241 GLY A C 1
ATOM 1837 O O . GLY A 1 241 ? 23.600 -6.822 -25.949 1.00 80.62 241 GLY A O 1
ATOM 1838 N N . CYS A 1 242 ? 22.233 -5.920 -24.417 1.00 83.81 242 CYS A N 1
ATOM 1839 C CA . CYS A 1 242 ? 22.089 -7.164 -23.678 1.00 83.81 242 CYS A CA 1
ATOM 1840 C C . CYS A 1 242 ? 20.997 -8.082 -24.234 1.00 83.81 242 CYS A C 1
ATOM 1842 O O . CYS A 1 242 ? 19.879 -7.644 -24.506 1.00 83.81 242 CYS A O 1
ATOM 1844 N N . ARG A 1 243 ? 21.295 -9.384 -24.335 1.00 85.31 243 ARG A N 1
ATOM 1845 C CA . ARG A 1 243 ? 20.328 -10.411 -24.751 1.00 85.31 243 ARG A CA 1
ATOM 1846 C C . ARG A 1 243 ? 19.911 -11.290 -23.571 1.00 85.31 243 ARG A C 1
ATOM 1848 O O . ARG A 1 243 ? 20.746 -11.741 -22.791 1.00 85.31 243 ARG A O 1
ATOM 1855 N N . LYS A 1 244 ? 18.622 -11.636 -23.484 1.00 80.69 244 LYS A N 1
ATOM 1856 C CA . LYS A 1 244 ? 18.037 -12.440 -22.388 1.00 80.69 244 LYS A CA 1
ATOM 1857 C C . LYS A 1 244 ? 18.745 -13.782 -22.136 1.00 80.69 244 LYS A C 1
ATOM 1859 O O . LYS A 1 244 ? 18.814 -14.248 -21.000 1.00 80.69 244 LYS A O 1
ATOM 1864 N N . ILE A 1 245 ? 19.261 -14.420 -23.188 1.00 82.06 245 ILE A N 1
ATOM 1865 C CA . ILE A 1 245 ? 19.922 -15.735 -23.104 1.00 82.06 245 ILE A CA 1
ATOM 1866 C C . ILE A 1 245 ? 21.350 -15.658 -22.540 1.00 82.06 245 ILE A C 1
ATOM 1868 O O . ILE A 1 245 ? 21.882 -16.657 -22.052 1.00 82.06 245 ILE A O 1
ATOM 1872 N N . GLU A 1 246 ? 21.978 -14.485 -22.548 1.00 83.00 246 GLU A N 1
ATOM 1873 C CA . GLU A 1 246 ? 23.369 -14.323 -22.134 1.00 83.00 246 GLU A CA 1
ATOM 1874 C C . GLU A 1 246 ? 23.482 -14.295 -20.607 1.00 83.00 246 GLU A C 1
ATOM 1876 O O . GLU A 1 246 ? 22.755 -13.586 -19.916 1.00 83.00 246 GLU A O 1
ATOM 1881 N N . LYS A 1 247 ? 24.409 -15.078 -20.037 1.00 79.19 247 LYS A N 1
ATOM 1882 C CA . LYS A 1 247 ? 24.611 -15.122 -18.574 1.00 79.19 247 LYS A CA 1
ATOM 1883 C C . LYS A 1 247 ? 25.048 -13.765 -18.003 1.00 79.19 247 LYS A C 1
ATOM 1885 O O . LYS A 1 247 ? 24.602 -13.397 -16.924 1.00 79.19 247 LYS A O 1
ATOM 1890 N N . ARG A 1 248 ? 25.870 -13.011 -18.744 1.00 74.44 248 ARG A N 1
ATOM 1891 C CA . ARG A 1 248 ? 26.368 -11.679 -18.340 1.00 74.44 248 ARG A CA 1
ATOM 1892 C C . ARG A 1 248 ? 25.251 -10.632 -18.266 1.00 74.44 248 ARG A C 1
ATOM 1894 O O . ARG A 1 248 ? 25.320 -9.722 -17.453 1.00 74.44 248 ARG A O 1
ATOM 1901 N N . CYS A 1 249 ? 24.191 -10.823 -19.047 1.00 75.94 249 CYS A N 1
ATOM 1902 C CA . CYS A 1 249 ? 23.017 -9.954 -19.084 1.00 75.94 249 CYS A CA 1
ATOM 1903 C C . CYS A 1 249 ? 21.915 -10.353 -18.092 1.00 75.94 249 CYS A C 1
ATOM 1905 O O . CYS A 1 249 ? 20.890 -9.685 -18.014 1.00 75.94 249 CYS A O 1
ATOM 1907 N N . ARG A 1 250 ? 22.115 -11.436 -17.325 1.00 67.12 250 ARG A N 1
ATOM 1908 C CA . ARG A 1 250 ? 21.199 -11.895 -16.265 1.00 67.12 250 ARG A CA 1
ATOM 1909 C C . ARG A 1 250 ? 21.573 -11.391 -14.868 1.00 67.12 250 ARG A C 1
ATOM 1911 O O . ARG A 1 250 ? 20.893 -11.725 -13.905 1.00 67.12 250 ARG A O 1
ATOM 1918 N N . GLN A 1 251 ? 22.645 -10.612 -14.750 1.00 65.38 251 GLN A N 1
ATOM 1919 C CA . GLN A 1 251 ? 23.093 -10.015 -13.494 1.00 65.38 251 GLN A CA 1
ATOM 1920 C C . GLN A 1 251 ? 22.614 -8.563 -13.419 1.00 65.38 251 GLN A C 1
ATOM 1922 O O . GLN A 1 251 ? 22.745 -7.818 -14.391 1.00 65.38 251 GLN A O 1
ATOM 1927 N N . GLY A 1 252 ? 22.056 -8.163 -12.275 1.00 57.88 252 GLY A N 1
ATOM 1928 C CA . GLY A 1 252 ? 21.740 -6.762 -12.007 1.00 57.88 252 GLY A CA 1
ATOM 1929 C C . GLY A 1 252 ? 23.032 -5.988 -11.773 1.00 57.88 252 GLY A C 1
ATOM 1930 O O . GLY A 1 252 ? 23.693 -6.198 -10.762 1.00 57.88 252 GLY A O 1
ATOM 1931 N N . ILE A 1 253 ? 23.409 -5.127 -12.716 1.00 54.22 253 ILE A N 1
ATOM 1932 C CA . ILE A 1 253 ? 24.531 -4.198 -12.573 1.00 54.22 253 ILE A CA 1
ATOM 1933 C C . ILE A 1 253 ? 24.105 -2.886 -13.226 1.00 54.22 253 ILE A C 1
ATOM 1935 O O . ILE A 1 253 ? 23.845 -2.869 -14.426 1.00 54.22 253 ILE A O 1
ATOM 1939 N N . ALA A 1 254 ? 24.044 -1.805 -12.449 1.00 55.12 254 ALA A N 1
ATOM 1940 C CA . ALA A 1 254 ? 24.034 -0.446 -12.975 1.00 55.12 254 ALA A CA 1
ATOM 1941 C C . ALA A 1 254 ? 24.591 0.540 -11.943 1.00 55.12 254 ALA A C 1
ATOM 1943 O O . ALA A 1 254 ? 24.097 0.636 -10.822 1.00 55.12 254 ALA A O 1
ATOM 1944 N N . GLY A 1 255 ? 25.604 1.276 -12.388 1.00 50.41 255 GLY A N 1
ATOM 1945 C CA . GLY A 1 255 ? 25.872 2.669 -12.051 1.00 50.41 255 GLY A CA 1
ATOM 1946 C C . GLY A 1 255 ? 25.978 3.440 -13.375 1.00 50.41 255 GLY A C 1
ATOM 1947 O O . GLY A 1 255 ? 25.987 2.819 -14.443 1.00 50.41 255 GLY A O 1
ATOM 1948 N N . ASP A 1 256 ? 26.032 4.770 -13.318 1.00 43.31 256 ASP A N 1
ATOM 1949 C CA . ASP A 1 256 ? 26.098 5.624 -14.510 1.00 43.31 256 ASP A CA 1
ATOM 1950 C C . ASP A 1 256 ? 27.258 5.262 -15.451 1.00 43.31 256 ASP A C 1
ATOM 1952 O O . ASP A 1 256 ? 28.373 4.962 -15.018 1.00 43.31 256 ASP A O 1
ATOM 1956 N N . ALA A 1 257 ? 26.988 5.286 -16.760 1.00 40.78 257 ALA A N 1
ATOM 1957 C CA . ALA A 1 257 ? 27.956 4.907 -17.782 1.00 40.78 257 ALA A CA 1
ATOM 1958 C C . ALA A 1 257 ? 29.184 5.846 -17.765 1.00 40.78 257 ALA A C 1
ATOM 1960 O O . ALA A 1 257 ? 29.022 7.071 -17.776 1.00 40.78 257 ALA A O 1
ATOM 1961 N N . PRO A 1 258 ? 30.424 5.319 -17.790 1.00 36.12 258 PRO A N 1
ATOM 1962 C CA . PRO A 1 258 ? 31.606 6.157 -17.918 1.00 36.12 258 PRO A CA 1
ATOM 1963 C C . PRO A 1 258 ? 31.665 6.775 -19.319 1.00 36.12 258 PRO A C 1
ATOM 1965 O O . PRO A 1 258 ? 31.414 6.110 -20.328 1.00 36.12 258 PRO A O 1
ATOM 1968 N N . ARG A 1 259 ? 32.039 8.059 -19.383 1.00 43.19 259 ARG A N 1
ATOM 1969 C CA . ARG A 1 259 ? 32.279 8.772 -20.643 1.00 43.19 259 ARG A CA 1
ATOM 1970 C C . ARG A 1 259 ? 33.289 8.003 -21.493 1.00 43.19 259 ARG A C 1
ATOM 1972 O O . ARG A 1 259 ? 34.432 7.822 -21.085 1.00 43.19 259 ARG A O 1
ATOM 1979 N N . CYS A 1 260 ? 32.911 7.660 -22.718 1.00 45.88 260 CYS A N 1
ATOM 1980 C CA . CYS A 1 260 ? 33.861 7.295 -23.763 1.00 45.88 260 CYS A CA 1
ATOM 1981 C C . CYS A 1 260 ? 34.236 8.538 -24.578 1.00 45.88 260 CYS A C 1
ATOM 1983 O O . CYS A 1 260 ? 33.990 8.554 -25.768 1.00 45.88 260 CYS A O 1
ATOM 1985 N N . HIS A 1 261 ? 34.773 9.582 -23.936 1.00 43.09 261 HIS A N 1
ATOM 1986 C CA . HIS A 1 261 ? 35.656 10.589 -24.546 1.00 43.09 261 HIS A CA 1
ATOM 1987 C C . HIS A 1 261 ? 36.145 11.572 -23.474 1.00 43.09 261 HIS A C 1
ATOM 1989 O O . HIS A 1 261 ? 35.439 12.479 -23.042 1.00 43.09 261 HIS A O 1
ATOM 1995 N N . ALA A 1 262 ? 37.386 11.349 -23.052 1.00 37.66 262 ALA A N 1
ATOM 1996 C CA . ALA A 1 262 ? 38.308 12.388 -22.619 1.00 37.66 262 ALA A CA 1
ATOM 1997 C C . ALA A 1 262 ? 39.661 12.052 -23.265 1.00 37.66 262 ALA A C 1
ATOM 1999 O O . ALA A 1 262 ? 40.542 11.447 -22.659 1.00 37.66 262 ALA A O 1
ATOM 2000 N N . ARG A 1 263 ? 39.769 12.339 -24.563 1.00 38.69 263 ARG A N 1
ATOM 2001 C CA . ARG A 1 263 ? 41.042 12.677 -25.199 1.00 38.69 263 ARG A CA 1
ATOM 2002 C C . ARG A 1 263 ? 40.820 14.048 -25.827 1.00 38.69 263 ARG A C 1
ATOM 2004 O O . ARG A 1 263 ? 39.954 14.153 -26.691 1.00 38.69 263 ARG A O 1
ATOM 2011 N N . GLY A 1 264 ? 41.581 15.036 -25.363 1.00 36.75 264 GLY A N 1
ATOM 2012 C CA . GLY A 1 264 ? 41.454 16.451 -25.720 1.00 36.75 264 GLY A CA 1
ATOM 2013 C C . GLY A 1 264 ? 40.901 17.254 -24.564 1.00 36.75 264 GLY A C 1
ATOM 2014 O O . GLY A 1 264 ? 39.661 17.355 -24.490 1.00 36.75 264 GLY A O 1
#

pLDDT: mean 76.74, std 15.86, range [36.12, 96.94]